Protein AF-A0A6T8LIU1-F1 (afdb_monomer)

Mean predicted aligned error: 11.17 Å

Nearest PDB structures (foldseek):
  3qky-assembly1_A  TM=3.497E-01  e=3.711E-02  Rhodothermus marinus DSM 4252
  7pwt-assembly1_A-2  TM=5.430E-01  e=1.368E+00  Homo sapiens
  1a37-assembly1_B  TM=4.041E-01  e=7.332E-01  Bos taurus
  4uer-assembly1_a  TM=3.249E-01  e=2.042E+00  Lachancea kluyveri

Solvent-accessible surface area (backbone atoms only — not comparable to full-atom values): 12855 Å² total; per-residue (Å²): 134,83,76,79,75,55,69,67,58,52,48,52,53,52,48,47,59,51,49,58,41,61,79,70,62,68,79,88,80,81,92,84,90,84,90,83,86,89,81,89,82,84,84,77,88,73,89,80,69,62,53,78,83,39,71,29,54,60,27,40,52,52,16,51,55,32,71,69,36,85,86,67,47,61,68,34,33,57,50,18,41,57,23,26,56,54,16,60,74,62,47,52,55,88,84,36,40,64,64,39,19,52,45,24,36,55,38,11,52,36,30,67,70,44,82,57,65,70,71,62,28,52,52,29,40,55,49,16,51,53,25,26,55,55,10,54,75,67,35,34,73,88,82,32,32,67,60,31,19,50,40,20,43,52,47,13,52,44,28,62,71,42,77,77,81,52,58,71,60,27,33,51,51,12,46,54,21,30,51,58,13,55,75,54,36,38,78,87,83,30,53,64,64,37,50,54,45,50,50,54,41,49,51,38,51,52,52,54,49,52,57,50,52,56,55,58,59,56,56,74,65,62,80,80,77,85,85,134

Secondary structure (DSSP, 8-state):
-PPPPPHHHHHHHHHHHHHHHHHHS----------------------SSGGGT-TTHHHHHHHHHHHT-SS--HHHHHHHHHHHHHHHHHS-TTTSHHHHHHHHHHHHHHHHH----THHHHHHHHHHHHHHHHHTTT--TTT-HHHHHHHHHHHHHHHHH--SS-HHHHHHHHHHHHHHHHHH--TTT-HHHHHHHHHHHHHHHHHHHHHHHHHHHHHTTGGG-S--

Structure (mmCIF, N/CA/C/O backbone):
data_AF-A0A6T8LIU1-F1
#
_entry.id   AF-A0A6T8LIU1-F1
#
loop_
_atom_site.group_PDB
_atom_site.id
_atom_site.type_symbol
_atom_site.label_atom_id
_atom_site.label_alt_id
_atom_site.label_comp_id
_atom_site.label_asym_id
_atom_site.label_entity_id
_atom_site.label_seq_id
_atom_site.pdbx_PDB_ins_code
_atom_site.Cartn_x
_atom_site.Cartn_y
_atom_site.Cartn_z
_atom_site.occupancy
_atom_site.B_iso_or_equiv
_atom_site.auth_seq_id
_atom_site.auth_comp_id
_atom_site.auth_asym_id
_atom_site.auth_atom_id
_atom_site.pdbx_PDB_model_num
ATOM 1 N N . MET A 1 1 ? -18.231 22.275 0.096 1.00 34.12 1 MET A N 1
ATOM 2 C CA . MET A 1 1 ? -18.838 21.829 1.367 1.00 34.12 1 MET A CA 1
ATOM 3 C C . MET A 1 1 ? -19.543 20.509 1.105 1.00 34.12 1 MET A C 1
ATOM 5 O O . MET A 1 1 ? -20.673 20.519 0.631 1.00 34.12 1 MET A O 1
ATOM 9 N N . GLN A 1 2 ? -18.849 19.385 1.303 1.00 33.47 2 GLN A N 1
ATOM 10 C CA . GLN A 1 2 ? -19.521 18.091 1.458 1.00 33.47 2 GLN A CA 1
ATOM 11 C C . GLN A 1 2 ? -20.313 18.156 2.766 1.00 33.47 2 GLN A C 1
ATOM 13 O O . GLN A 1 2 ? -19.811 18.685 3.756 1.00 33.47 2 GLN A O 1
ATOM 18 N N . ARG A 1 3 ? -21.578 17.725 2.744 1.00 32.84 3 ARG A N 1
ATOM 19 C CA . ARG A 1 3 ? -22.351 17.578 3.981 1.00 32.84 3 ARG A CA 1
ATOM 20 C C . ARG A 1 3 ? -21.689 16.473 4.812 1.00 32.84 3 ARG A C 1
ATOM 22 O O . ARG A 1 3 ? -21.297 15.478 4.201 1.00 32.84 3 ARG A O 1
ATOM 29 N N . PRO A 1 4 ? -21.574 16.617 6.142 1.00 43.69 4 PRO A N 1
ATOM 30 C CA . PRO A 1 4 ? -21.265 15.466 6.979 1.00 43.69 4 PRO A CA 1
ATOM 31 C C . PRO A 1 4 ? -22.331 14.391 6.729 1.00 43.69 4 PRO A C 1
ATOM 33 O O . PRO A 1 4 ? -23.499 14.716 6.476 1.00 43.69 4 PRO A O 1
ATOM 36 N N . PHE A 1 5 ? -21.914 13.126 6.716 1.00 50.81 5 PHE A N 1
ATOM 37 C CA . PHE A 1 5 ? -22.846 12.003 6.711 1.00 50.81 5 PHE A CA 1
ATOM 38 C C . PHE A 1 5 ? -23.787 12.150 7.911 1.00 50.81 5 PHE A C 1
ATOM 40 O O . PHE A 1 5 ? -23.372 12.633 8.964 1.00 50.81 5 PHE A O 1
ATOM 47 N N . SER A 1 6 ? -25.063 11.798 7.738 1.00 54.12 6 SER A N 1
ATOM 48 C CA . SER A 1 6 ? -25.959 11.696 8.887 1.00 54.12 6 SER A CA 1
ATOM 49 C C . SER A 1 6 ? -25.371 10.677 9.860 1.00 54.12 6 SER A C 1
ATOM 51 O O . SER A 1 6 ? -24.837 9.660 9.429 1.00 54.12 6 SER A O 1
ATOM 53 N N . GLU A 1 7 ? -25.471 10.955 11.150 1.00 49.22 7 GLU A N 1
ATOM 54 C CA . GLU A 1 7 ? -25.095 10.071 12.260 1.00 49.22 7 GLU A CA 1
ATOM 55 C C . GLU A 1 7 ? -25.536 8.612 12.023 1.00 49.22 7 GLU A C 1
ATOM 57 O O . GLU A 1 7 ? -24.754 7.678 12.166 1.00 49.22 7 GLU A O 1
ATOM 62 N N . GLU A 1 8 ? -26.751 8.431 11.503 1.00 52.56 8 GLU A N 1
ATOM 63 C CA . GLU A 1 8 ? -27.330 7.137 11.130 1.00 52.56 8 GLU A CA 1
ATOM 64 C C . GLU A 1 8 ? -26.539 6.408 10.024 1.00 52.56 8 GLU A C 1
ATOM 66 O O . GLU A 1 8 ? -26.369 5.199 10.076 1.00 52.56 8 GLU A O 1
ATOM 71 N N . ALA A 1 9 ? -25.950 7.138 9.072 1.00 55.91 9 ALA A N 1
ATOM 72 C CA . ALA A 1 9 ? -25.118 6.562 8.013 1.00 55.91 9 ALA A CA 1
ATOM 73 C C . ALA A 1 9 ? -23.700 6.204 8.496 1.00 55.91 9 ALA A C 1
ATOM 75 O O . ALA A 1 9 ? -23.078 5.298 7.947 1.00 55.91 9 ALA A O 1
ATOM 76 N N . LEU A 1 10 ? -23.182 6.906 9.511 1.00 54.41 10 LEU A N 1
ATOM 77 C CA . LEU A 1 10 ? -21.926 6.537 10.172 1.00 54.41 10 LEU A CA 1
ATOM 78 C C . LEU A 1 10 ? -22.112 5.280 11.018 1.00 54.41 10 LEU A C 1
ATOM 80 O O . LEU A 1 10 ? -21.311 4.351 10.919 1.00 54.41 10 LEU A O 1
ATOM 84 N N . LYS A 1 11 ? -23.221 5.223 11.764 1.00 56.31 11 LY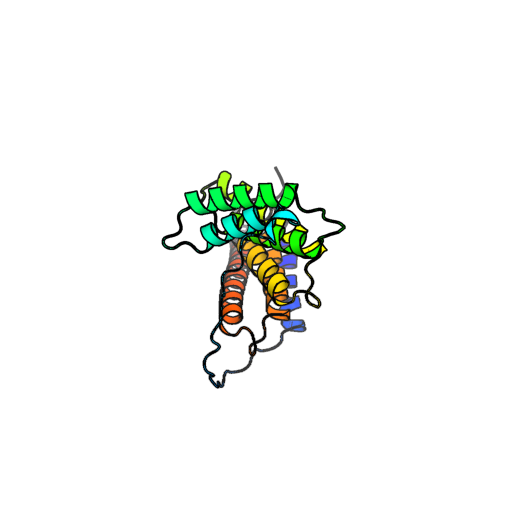S A N 1
ATOM 85 C CA . LYS A 1 11 ? -23.652 4.035 12.500 1.00 56.31 11 LYS A CA 1
ATOM 86 C C . LYS A 1 11 ? -23.842 2.853 11.554 1.00 56.31 11 LYS A C 1
ATOM 88 O O . LYS A 1 11 ? -23.270 1.809 11.818 1.00 56.31 11 LYS A O 1
ATOM 93 N N . ASP A 1 12 ? -24.504 3.020 10.410 1.00 62.91 12 ASP A N 1
ATOM 94 C CA . ASP A 1 12 ? -24.681 1.935 9.436 1.00 62.91 12 ASP A CA 1
ATOM 95 C C . ASP A 1 12 ? -23.354 1.406 8.863 1.00 62.91 12 ASP A C 1
ATOM 97 O O . ASP A 1 12 ? -23.210 0.199 8.699 1.00 62.91 12 ASP A O 1
ATOM 101 N N . ILE A 1 13 ? -22.368 2.267 8.576 1.00 60.25 13 ILE A N 1
ATOM 102 C CA . ILE A 1 13 ? -21.056 1.839 8.048 1.00 60.25 13 ILE A CA 1
ATOM 103 C C . ILE A 1 13 ? -20.243 1.105 9.122 1.00 60.25 13 ILE A C 1
ATOM 105 O O . ILE A 1 13 ? -19.682 0.041 8.849 1.00 60.25 13 ILE A O 1
ATOM 109 N N . CYS A 1 14 ? -20.195 1.643 10.342 1.00 53.34 14 CYS A N 1
ATOM 110 C CA . CYS A 1 14 ? -19.436 1.040 11.434 1.00 53.34 14 CYS A CA 1
ATOM 111 C C . CYS A 1 14 ? -20.108 -0.233 11.973 1.00 53.34 14 CYS A C 1
ATOM 113 O O . CYS A 1 14 ? -19.428 -1.227 12.218 1.00 53.34 14 CYS A O 1
ATOM 115 N N . VAL A 1 15 ? -21.439 -0.243 12.097 1.00 56.81 15 VAL A N 1
ATOM 116 C CA . VAL A 1 15 ? -22.221 -1.431 12.470 1.00 56.81 15 VAL A CA 1
ATOM 117 C C . VAL A 1 15 ? -22.140 -2.478 11.370 1.00 56.81 15 VAL A C 1
ATOM 119 O O . VAL A 1 15 ? -21.940 -3.637 11.694 1.00 56.81 15 VAL A O 1
ATOM 122 N N . TRP A 1 16 ? -22.175 -2.112 10.084 1.00 66.44 16 TRP A N 1
ATOM 123 C CA . TRP A 1 16 ? -21.919 -3.072 9.005 1.00 66.44 16 TRP A CA 1
ATOM 124 C C . TRP A 1 16 ? -20.517 -3.686 9.104 1.00 66.44 16 TRP A C 1
ATOM 126 O O . TRP A 1 16 ? -20.386 -4.899 8.964 1.00 66.44 16 TRP A O 1
ATOM 136 N N . ALA A 1 17 ? -19.481 -2.894 9.397 1.00 53.59 17 ALA A N 1
ATOM 137 C CA . ALA A 1 17 ? -18.117 -3.402 9.569 1.00 53.59 17 ALA A CA 1
ATOM 138 C C . ALA A 1 17 ? -17.973 -4.329 10.796 1.00 53.59 17 ALA A C 1
ATOM 140 O O . ALA A 1 17 ? -17.221 -5.307 10.751 1.00 53.59 17 ALA A O 1
ATOM 141 N N . LEU A 1 18 ? -18.714 -4.054 11.875 1.00 54.62 18 LEU A N 1
ATOM 142 C CA . LEU A 1 18 ? -18.759 -4.877 13.089 1.00 54.62 18 LEU A CA 1
ATOM 143 C C . LEU A 1 18 ? -19.618 -6.147 12.910 1.00 54.62 18 LEU A C 1
ATOM 145 O O . LEU A 1 18 ? -19.178 -7.237 13.278 1.00 54.62 18 LEU A O 1
ATOM 149 N N . ASP A 1 19 ? -20.792 -6.046 12.286 1.00 50.97 19 ASP A N 1
ATOM 150 C CA . ASP A 1 19 ? -21.714 -7.162 12.030 1.00 50.97 19 ASP A CA 1
ATOM 151 C C . ASP A 1 19 ? -21.169 -8.115 10.958 1.00 50.97 19 ASP A C 1
ATOM 153 O O . ASP A 1 19 ? -21.225 -9.333 11.136 1.00 50.97 19 ASP A O 1
ATOM 157 N N . TYR A 1 20 ? -20.557 -7.594 9.885 1.00 51.16 20 TYR A N 1
ATOM 158 C CA . TYR A 1 20 ? -19.836 -8.409 8.897 1.00 51.16 20 TYR A CA 1
ATOM 159 C C . TYR A 1 20 ? -18.719 -9.239 9.556 1.00 51.16 20 TYR A C 1
ATOM 161 O O . TYR A 1 20 ? -18.444 -10.365 9.136 1.00 51.16 20 TYR A O 1
ATOM 169 N N . CYS A 1 21 ? -18.106 -8.714 10.623 1.00 43.06 21 CYS A N 1
ATOM 170 C CA . CYS A 1 21 ? -17.062 -9.393 11.384 1.00 43.06 21 CYS A CA 1
ATOM 171 C C . CYS A 1 21 ? -17.620 -10.498 12.300 1.00 43.06 21 CYS A C 1
ATOM 173 O O . CYS A 1 21 ? -17.101 -11.620 12.298 1.00 43.06 21 CYS A O 1
ATOM 175 N N . LEU A 1 22 ? -18.707 -10.220 13.031 1.00 46.59 22 LEU A N 1
ATOM 176 C CA . LEU A 1 22 ? -19.352 -11.193 13.923 1.00 46.59 22 LEU A CA 1
ATOM 177 C C . LEU A 1 22 ? -19.930 -12.398 13.169 1.00 46.59 22 LEU A C 1
ATOM 179 O O . LEU A 1 22 ? -19.863 -13.519 13.677 1.00 46.59 22 LEU A O 1
ATOM 183 N N . ASP A 1 23 ? -20.451 -12.182 11.959 1.00 47.59 23 ASP A N 1
ATOM 184 C CA . ASP A 1 23 ? -21.079 -13.239 11.159 1.00 47.59 23 ASP A CA 1
ATOM 185 C C . ASP A 1 23 ? -20.047 -14.123 10.420 1.00 47.59 23 ASP A C 1
ATOM 187 O O . ASP A 1 23 ? -20.322 -15.290 10.130 1.00 47.59 23 ASP A O 1
ATOM 191 N N . ARG A 1 24 ? -18.832 -13.609 10.147 1.00 42.31 24 ARG A N 1
ATOM 192 C CA . ARG A 1 24 ? -17.823 -14.295 9.309 1.00 42.31 24 ARG A CA 1
ATOM 193 C C . ARG A 1 24 ? -16.595 -14.837 10.051 1.00 42.31 24 ARG A C 1
ATOM 195 O O . ARG A 1 24 ? -16.075 -15.870 9.632 1.00 42.31 24 ARG A O 1
ATOM 202 N N . TYR A 1 25 ? -16.142 -14.206 11.139 1.00 46.91 25 TYR A N 1
ATOM 203 C CA . TYR A 1 25 ? -14.845 -14.521 11.775 1.00 46.91 25 TYR A CA 1
ATOM 204 C C . TYR A 1 25 ? -14.948 -14.935 13.253 1.00 46.91 25 TYR A C 1
ATOM 206 O O . TYR A 1 25 ? -13.993 -14.783 14.013 1.00 46.91 25 TYR A O 1
ATOM 214 N N . GLY A 1 26 ? -16.103 -15.467 13.670 1.00 37.72 26 GLY A N 1
ATOM 215 C CA . GLY A 1 26 ? -16.400 -15.853 15.052 1.00 37.72 26 GLY A CA 1
ATOM 216 C C . GLY A 1 26 ? -15.230 -16.488 15.824 1.00 37.72 26 GLY A C 1
ATOM 217 O O . GLY A 1 26 ? -14.787 -17.580 15.498 1.00 37.72 26 GLY A O 1
ATOM 218 N N . HIS A 1 27 ? -14.815 -15.801 16.895 1.00 36.06 27 HIS A N 1
ATOM 219 C CA . HIS A 1 27 ? -13.957 -16.252 18.000 1.00 36.06 27 HIS A CA 1
ATOM 220 C C . HIS A 1 27 ? -12.591 -16.870 17.625 1.00 36.06 27 HIS A C 1
ATOM 222 O O . HIS A 1 27 ? -12.493 -18.030 17.237 1.00 36.06 27 HIS A O 1
ATOM 228 N N . VAL A 1 28 ? -11.512 -16.117 17.865 1.00 31.66 28 VAL A N 1
ATOM 229 C CA . VAL A 1 28 ? -10.116 -16.532 17.637 1.00 31.66 28 VAL A CA 1
ATOM 230 C C . VAL A 1 28 ? -9.584 -17.343 18.838 1.00 31.66 28 VAL A C 1
ATOM 232 O O . VAL A 1 28 ? -9.491 -16.776 19.930 1.00 31.66 28 VAL A O 1
ATOM 235 N N . PRO A 1 29 ? -9.212 -18.636 18.706 1.00 31.42 29 PRO A N 1
ATOM 236 C CA . PRO A 1 29 ? -8.620 -19.403 19.798 1.00 31.42 29 PRO A CA 1
ATOM 237 C C . PRO A 1 29 ? -7.099 -19.595 19.647 1.00 31.42 29 PRO A C 1
ATOM 239 O O . PRO A 1 29 ? -6.631 -20.172 18.675 1.00 31.42 29 PRO A O 1
ATOM 242 N N . GLY A 1 30 ? -6.370 -19.174 20.686 1.00 30.05 30 GLY A N 1
ATOM 243 C CA . GLY A 1 30 ? -5.308 -19.923 21.381 1.00 30.05 30 GLY A CA 1
ATOM 244 C C . GLY A 1 30 ? -4.158 -20.569 20.593 1.00 30.05 30 GLY A C 1
ATOM 245 O O . GLY A 1 30 ? -4.275 -21.692 20.118 1.00 30.05 30 GLY A O 1
ATOM 246 N N . PHE A 1 31 ? -3.009 -19.890 20.648 1.00 28.41 31 PHE A N 1
ATOM 247 C CA . PHE A 1 31 ? -1.626 -20.368 20.507 1.00 28.41 31 PHE A CA 1
ATOM 248 C C . PHE A 1 31 ? -1.335 -21.776 21.065 1.00 28.41 31 PHE A C 1
ATOM 250 O O . PHE A 1 31 ? -1.675 -22.049 22.212 1.00 28.41 31 PHE A O 1
ATOM 257 N N . GLU A 1 32 ? -0.530 -22.562 20.338 1.00 26.23 32 GLU A N 1
ATOM 258 C CA . GLU A 1 32 ? 0.563 -23.398 20.876 1.00 26.23 32 GLU A CA 1
ATOM 259 C C . GLU A 1 32 ? 1.574 -23.701 19.746 1.00 26.23 32 GLU A C 1
ATOM 261 O O . GLU A 1 32 ? 1.191 -24.056 18.634 1.00 26.23 32 GLU A O 1
ATOM 266 N N . GLY A 1 33 ? 2.865 -23.461 20.005 1.00 32.34 33 GLY A N 1
ATOM 267 C CA . GLY A 1 33 ? 3.886 -23.269 18.966 1.00 32.34 33 GLY A CA 1
ATOM 268 C C . GLY A 1 33 ? 4.736 -24.483 18.599 1.00 32.34 33 GLY A C 1
ATOM 269 O O . GLY A 1 33 ? 4.744 -25.485 19.307 1.00 32.34 33 GLY A O 1
ATOM 270 N N . VAL A 1 34 ? 5.526 -24.345 17.528 1.00 28.95 34 VAL A N 1
ATOM 271 C CA . VAL A 1 34 ? 6.717 -25.160 17.224 1.00 28.95 34 VAL A CA 1
ATOM 272 C C . VAL A 1 34 ? 7.647 -24.339 16.316 1.00 28.95 34 VAL A C 1
ATOM 274 O O . VAL A 1 34 ? 7.169 -23.701 15.386 1.00 28.95 34 VAL A O 1
ATOM 277 N N . GLY A 1 35 ? 8.955 -24.329 16.589 1.00 36.78 35 GLY A N 1
ATOM 278 C CA . GLY A 1 35 ? 9.962 -23.651 15.759 1.00 36.78 35 GLY A CA 1
ATOM 279 C C . GLY A 1 35 ? 10.587 -24.538 14.678 1.00 36.78 35 GLY A C 1
ATOM 280 O O . GLY A 1 35 ? 10.531 -25.757 14.806 1.00 36.78 35 GLY A O 1
ATOM 281 N N . MET A 1 36 ? 11.228 -23.913 13.679 1.00 29.44 36 MET A N 1
ATOM 282 C CA . MET A 1 36 ? 12.291 -24.440 12.790 1.00 29.44 36 MET A CA 1
ATOM 283 C C . MET A 1 36 ? 13.091 -23.228 12.261 1.00 29.44 36 MET A C 1
ATOM 285 O O . MET A 1 36 ? 12.496 -22.206 11.949 1.00 29.44 36 MET A O 1
ATOM 289 N N . GLU A 1 37 ? 14.412 -23.126 12.443 1.00 30.77 37 GLU A N 1
ATOM 290 C CA . GLU A 1 37 ? 15.522 -23.730 11.672 1.00 30.77 37 GLU A CA 1
ATOM 291 C C . GLU A 1 37 ? 15.564 -23.358 10.174 1.00 30.77 37 GLU A C 1
ATOM 293 O O . GLU A 1 37 ? 14.982 -24.030 9.334 1.00 30.77 37 GLU A O 1
ATOM 298 N N . GLY A 1 38 ? 16.316 -22.282 9.894 1.00 36.16 38 GLY A N 1
ATOM 299 C CA . GLY A 1 38 ? 17.397 -22.182 8.901 1.00 36.16 38 GLY A CA 1
ATOM 300 C C . GLY A 1 38 ? 17.143 -22.632 7.462 1.00 36.16 38 GLY A C 1
ATOM 301 O O . GLY A 1 38 ? 17.248 -23.817 7.157 1.00 36.16 38 GLY A O 1
ATOM 302 N N . LEU A 1 39 ? 17.003 -21.659 6.558 1.00 28.66 39 LEU A N 1
ATOM 303 C CA . LEU A 1 39 ? 17.258 -21.833 5.129 1.00 28.66 39 LEU A CA 1
ATOM 304 C C . LEU A 1 39 ? 18.274 -20.783 4.667 1.00 28.66 39 LEU A C 1
ATOM 306 O O . LEU A 1 39 ? 18.015 -19.584 4.721 1.00 28.66 39 LEU A O 1
ATOM 310 N N . ASP A 1 40 ? 19.446 -21.271 4.262 1.00 28.98 40 ASP A N 1
ATOM 311 C CA . ASP A 1 40 ? 20.505 -20.500 3.617 1.00 28.98 40 ASP A CA 1
ATOM 312 C C . ASP A 1 40 ? 20.054 -20.102 2.201 1.00 28.98 40 ASP A C 1
ATOM 314 O O . ASP A 1 40 ? 19.711 -20.966 1.390 1.00 28.98 40 ASP A O 1
ATOM 318 N N . ILE A 1 41 ? 20.072 -18.799 1.909 1.00 35.47 41 ILE A N 1
ATOM 319 C CA . ILE A 1 41 ? 19.893 -18.248 0.562 1.00 35.47 41 ILE A CA 1
ATOM 320 C C . ILE A 1 41 ? 21.287 -18.071 -0.054 1.00 35.47 41 ILE A C 1
ATOM 322 O O . ILE A 1 41 ? 22.137 -17.361 0.485 1.00 35.47 41 ILE A O 1
ATOM 326 N N . ASP A 1 42 ? 21.522 -18.781 -1.156 1.00 32.75 42 ASP A N 1
ATOM 327 C CA . ASP A 1 42 ? 22.716 -18.705 -2.000 1.00 32.75 42 ASP A CA 1
ATOM 328 C C . ASP A 1 42 ? 22.475 -17.671 -3.108 1.00 32.75 42 ASP A C 1
ATOM 330 O O . ASP A 1 42 ? 21.917 -17.996 -4.155 1.00 32.75 42 ASP A O 1
ATOM 334 N N . ASP A 1 43 ? 22.874 -16.420 -2.871 1.00 34.50 43 ASP A N 1
ATOM 335 C CA . ASP A 1 43 ? 22.827 -15.357 -3.879 1.00 34.50 43 ASP A CA 1
ATOM 336 C C . ASP A 1 43 ? 24.156 -15.297 -4.642 1.00 34.50 43 ASP A C 1
ATOM 338 O O . ASP A 1 43 ? 25.057 -14.502 -4.357 1.00 34.50 43 ASP A O 1
ATOM 342 N N . SER A 1 44 ? 24.296 -16.172 -5.640 1.00 36.56 44 SER A N 1
ATOM 343 C CA . SER A 1 44 ? 25.375 -16.078 -6.620 1.00 36.56 44 SER A CA 1
ATOM 344 C C . SER A 1 44 ? 25.082 -14.963 -7.632 1.00 36.56 44 SER A C 1
ATOM 346 O O . SER A 1 44 ? 24.181 -15.086 -8.462 1.00 36.56 44 SER A O 1
ATOM 348 N N . GLU A 1 45 ? 25.877 -13.893 -7.575 1.00 47.81 45 GLU A N 1
ATOM 349 C CA . GLU A 1 45 ? 25.901 -12.766 -8.514 1.00 47.81 45 GLU A CA 1
ATOM 350 C C . GLU A 1 45 ? 26.014 -13.226 -9.985 1.00 47.81 45 GLU A C 1
ATOM 352 O O . GLU A 1 45 ? 27.003 -13.839 -10.395 1.00 47.81 45 GLU A O 1
ATOM 357 N N . GLY A 1 46 ? 25.007 -12.884 -10.794 1.00 41.56 46 GLY A N 1
ATOM 358 C CA . GLY A 1 46 ? 24.932 -13.159 -12.233 1.00 41.56 46 GLY A CA 1
ATOM 359 C C . GLY A 1 46 ? 24.459 -11.952 -13.048 1.00 41.56 46 GLY A C 1
ATOM 360 O O . GLY A 1 46 ? 23.645 -12.102 -13.955 1.00 41.56 46 GLY A O 1
ATOM 361 N N . GLY A 1 47 ? 24.912 -10.743 -12.709 1.00 43.06 47 GLY A N 1
ATOM 362 C CA . GLY A 1 47 ? 24.599 -9.528 -13.467 1.00 43.06 47 GLY A CA 1
ATOM 363 C C . GLY A 1 47 ? 25.592 -9.335 -14.608 1.00 43.06 47 GLY A C 1
ATOM 364 O O . GLY A 1 47 ? 26.760 -9.121 -14.328 1.00 43.06 47 GLY A O 1
ATOM 365 N N . ASP A 1 48 ? 25.144 -9.476 -15.862 1.00 49.12 48 ASP A N 1
ATOM 366 C CA . ASP A 1 48 ? 25.716 -8.791 -17.046 1.00 49.12 48 ASP A CA 1
ATOM 367 C C . ASP A 1 48 ? 25.018 -9.212 -18.366 1.00 49.12 48 ASP A C 1
ATOM 369 O O . ASP A 1 48 ? 25.071 -8.489 -19.366 1.00 49.12 48 ASP A O 1
ATOM 373 N N . GLU A 1 49 ? 24.324 -10.359 -18.412 1.00 43.50 49 GLU A N 1
ATOM 374 C CA . GLU A 1 49 ? 23.571 -10.783 -19.611 1.00 43.50 49 GLU A CA 1
ATOM 375 C C . GLU A 1 49 ? 22.054 -10.555 -19.514 1.00 43.50 49 GLU A C 1
ATOM 377 O O . GLU A 1 49 ? 21.439 -10.256 -20.535 1.00 43.50 49 GLU A O 1
ATOM 382 N N . HIS A 1 50 ? 21.469 -10.603 -18.312 1.00 50.06 50 HIS A N 1
ATOM 383 C CA . HIS A 1 50 ? 20.020 -10.476 -18.096 1.00 50.06 50 HIS A CA 1
ATOM 384 C C . HIS A 1 50 ? 19.474 -9.057 -18.376 1.00 50.06 50 HIS A C 1
ATOM 386 O O . HIS A 1 50 ? 18.392 -8.904 -18.939 1.00 50.06 50 HIS A O 1
ATOM 392 N N . ASP A 1 51 ? 20.266 -8.013 -18.101 1.00 52.47 51 ASP A N 1
ATOM 393 C CA . ASP A 1 51 ? 19.853 -6.605 -18.253 1.00 52.47 51 ASP A CA 1
ATOM 394 C C . ASP A 1 51 ? 19.696 -6.143 -19.713 1.00 52.47 51 ASP A C 1
ATOM 396 O O . ASP A 1 51 ? 19.131 -5.079 -19.976 1.00 52.47 51 ASP A O 1
ATOM 400 N N . ARG A 1 52 ? 20.201 -6.912 -20.692 1.00 60.03 52 ARG A N 1
ATOM 401 C CA . ARG A 1 52 ? 20.072 -6.554 -22.117 1.00 60.03 52 ARG A CA 1
ATOM 402 C C . ARG A 1 52 ? 18.685 -6.835 -22.688 1.00 60.03 52 ARG A C 1
ATOM 404 O O . ARG A 1 52 ? 18.289 -6.135 -23.619 1.00 60.03 52 ARG A O 1
ATOM 411 N N . ASP A 1 53 ? 17.977 -7.814 -22.136 1.00 73.06 53 ASP A N 1
ATOM 412 C CA . ASP A 1 53 ? 16.659 -8.224 -22.626 1.00 73.06 53 ASP A CA 1
ATOM 413 C C . ASP A 1 53 ? 15.521 -7.538 -21.852 1.00 73.06 53 ASP A C 1
ATOM 415 O O . ASP A 1 53 ? 14.454 -7.296 -22.417 1.00 73.06 53 ASP A O 1
ATOM 419 N N . PHE A 1 54 ? 15.774 -7.126 -20.603 1.00 85.56 54 PHE A N 1
ATOM 420 C CA . PHE A 1 54 ? 14.777 -6.529 -19.711 1.00 85.56 54 PHE A CA 1
ATOM 421 C C . PHE A 1 54 ? 15.278 -5.202 -19.124 1.00 85.56 54 PHE A C 1
ATOM 423 O O . PHE A 1 54 ? 15.699 -5.148 -17.978 1.00 85.56 54 PHE A O 1
ATOM 430 N N . PRO A 1 55 ? 15.237 -4.082 -19.866 1.00 87.12 55 PRO A N 1
ATOM 431 C CA . PRO A 1 55 ? 15.872 -2.829 -19.440 1.00 87.12 55 PRO A CA 1
ATOM 432 C C . PRO A 1 55 ? 15.330 -2.255 -18.116 1.00 87.12 55 PRO A C 1
ATOM 434 O O . PRO A 1 55 ? 16.015 -1.467 -17.460 1.00 87.12 55 PRO A O 1
ATOM 437 N N . TRP A 1 56 ? 14.121 -2.647 -17.701 1.00 92.31 56 TRP A N 1
ATOM 438 C CA . TRP A 1 56 ? 13.543 -2.260 -16.413 1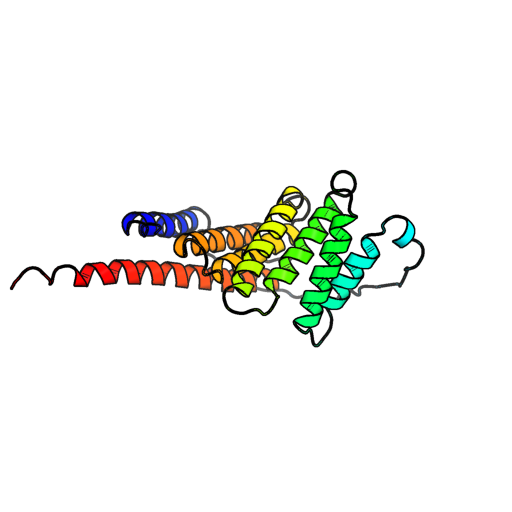.00 92.31 56 TRP A CA 1
ATOM 439 C C . TRP A 1 56 ? 14.153 -2.979 -15.211 1.00 92.31 56 TRP A C 1
ATOM 441 O O . TRP A 1 56 ? 14.112 -2.396 -14.130 1.00 92.31 56 TRP A O 1
ATOM 451 N N . SER A 1 57 ? 14.750 -4.168 -15.375 1.00 91.06 57 SER A N 1
ATOM 452 C CA . SER A 1 57 ? 15.328 -4.953 -14.268 1.00 91.06 57 SER A CA 1
ATOM 453 C C . SER A 1 57 ? 16.345 -4.135 -13.477 1.00 91.06 57 SER A C 1
ATOM 455 O O . SER A 1 57 ? 16.303 -4.096 -12.252 1.00 91.06 57 SER A O 1
ATOM 457 N N . SER A 1 58 ? 17.204 -3.401 -14.187 1.00 91.31 58 SER A N 1
ATOM 458 C CA . SER A 1 58 ? 18.247 -2.570 -13.584 1.00 91.31 58 SER A CA 1
ATOM 459 C C . SER A 1 58 ? 17.687 -1.416 -12.743 1.00 91.31 58 SER A C 1
ATOM 461 O O . SER A 1 58 ? 18.262 -1.052 -11.718 1.00 91.31 58 SER A O 1
ATOM 463 N N . GLU A 1 59 ? 16.554 -0.840 -13.153 1.00 95.44 59 GLU A N 1
ATOM 464 C CA . GLU A 1 59 ? 15.893 0.235 -12.413 1.00 95.44 59 GLU A CA 1
ATOM 465 C C . GLU A 1 59 ? 15.092 -0.314 -11.229 1.00 95.44 59 GLU A C 1
ATOM 467 O O . GLU A 1 59 ? 15.134 0.292 -10.161 1.00 95.44 59 GLU A O 1
ATOM 472 N N . VAL A 1 60 ? 14.426 -1.467 -11.377 1.00 95.00 60 VAL A N 1
ATOM 473 C CA . VAL A 1 60 ? 13.752 -2.156 -10.261 1.00 95.00 60 VAL A CA 1
ATOM 474 C C . VAL A 1 60 ? 14.771 -2.530 -9.187 1.00 95.00 60 VAL A C 1
ATOM 476 O O . VAL A 1 60 ? 14.674 -2.026 -8.074 1.00 95.00 60 VAL A O 1
ATOM 479 N N . ALA A 1 61 ? 15.836 -3.251 -9.551 1.00 94.88 61 ALA A N 1
ATOM 480 C CA . ALA A 1 61 ? 16.878 -3.672 -8.615 1.00 94.88 61 ALA A CA 1
ATOM 481 C C . ALA A 1 61 ? 17.561 -2.485 -7.916 1.00 94.88 61 ALA A C 1
ATOM 483 O O . ALA A 1 61 ? 17.909 -2.543 -6.735 1.00 94.88 61 ALA A O 1
ATOM 484 N N . ARG A 1 62 ? 17.746 -1.366 -8.629 1.00 95.50 62 ARG A N 1
ATOM 485 C CA . ARG A 1 62 ? 18.251 -0.132 -8.021 1.00 95.50 62 ARG A CA 1
ATOM 486 C C . ARG A 1 62 ? 17.260 0.455 -7.015 1.00 95.50 62 ARG A C 1
ATOM 488 O O . ARG A 1 62 ? 17.701 0.963 -5.984 1.00 95.50 62 ARG A O 1
ATOM 495 N N . GLY A 1 63 ? 15.967 0.441 -7.329 1.00 97.00 63 GLY A N 1
ATOM 496 C CA . GLY A 1 63 ? 14.909 0.836 -6.404 1.00 97.00 63 GLY A CA 1
ATOM 497 C C . GLY A 1 63 ? 14.912 -0.036 -5.150 1.00 97.00 63 GLY A C 1
ATOM 498 O O . GLY A 1 63 ? 15.015 0.503 -4.049 1.00 97.00 63 GLY A O 1
ATOM 499 N N . ASP A 1 64 ? 14.938 -1.358 -5.313 1.00 95.94 64 ASP A N 1
ATOM 500 C CA . ASP A 1 64 ? 14.923 -2.321 -4.204 1.00 95.94 64 ASP A CA 1
ATOM 501 C C . ASP A 1 64 ? 16.161 -2.163 -3.309 1.00 95.94 64 ASP A C 1
ATOM 503 O O . ASP A 1 64 ? 16.076 -2.126 -2.079 1.00 95.94 64 ASP A O 1
ATOM 507 N N . GLY A 1 65 ? 17.333 -1.964 -3.921 1.00 96.75 65 GLY A N 1
ATOM 508 C CA . GLY A 1 65 ? 18.575 -1.698 -3.195 1.00 96.75 65 GLY A CA 1
ATOM 509 C C . GLY A 1 65 ? 18.551 -0.386 -2.400 1.00 96.75 65 GLY A C 1
ATOM 510 O O . GLY A 1 65 ? 19.213 -0.272 -1.370 1.00 96.75 65 GLY A O 1
ATOM 511 N N . LEU A 1 66 ? 17.783 0.616 -2.842 1.00 96.88 66 LEU A N 1
ATOM 512 C CA . LEU A 1 66 ? 17.556 1.846 -2.076 1.00 96.88 66 LEU A CA 1
ATOM 513 C C . LEU A 1 66 ? 16.547 1.624 -0.942 1.00 96.88 66 LEU A C 1
ATOM 515 O O . LEU A 1 66 ? 16.729 2.188 0.139 1.00 96.88 66 LEU A O 1
ATOM 519 N N . MET A 1 67 ? 15.530 0.787 -1.166 1.00 95.88 67 MET A N 1
ATOM 520 C CA . MET A 1 67 ? 14.515 0.438 -0.168 1.00 95.88 67 MET A CA 1
ATOM 521 C C . MET A 1 67 ? 15.042 -0.483 0.940 1.00 95.88 67 MET A C 1
ATOM 523 O O . MET A 1 67 ? 14.493 -0.464 2.032 1.00 95.88 67 MET A O 1
ATOM 527 N N . THR A 1 68 ? 16.117 -1.233 0.716 1.00 94.75 68 THR A N 1
ATOM 528 C CA . THR A 1 68 ? 16.721 -2.143 1.716 1.00 94.75 68 THR A CA 1
ATOM 529 C C . THR A 1 68 ? 17.959 -1.562 2.414 1.00 94.75 68 THR A C 1
ATOM 531 O O . THR A 1 68 ? 18.559 -2.200 3.279 1.00 94.75 68 THR A O 1
ATOM 534 N N . ARG A 1 69 ? 18.389 -0.351 2.036 1.00 92.19 69 ARG A N 1
ATOM 535 C CA . ARG A 1 69 ? 19.616 0.269 2.551 1.00 92.19 69 ARG A CA 1
ATOM 536 C C . ARG A 1 69 ? 19.468 0.696 4.009 1.00 92.19 69 ARG A C 1
ATO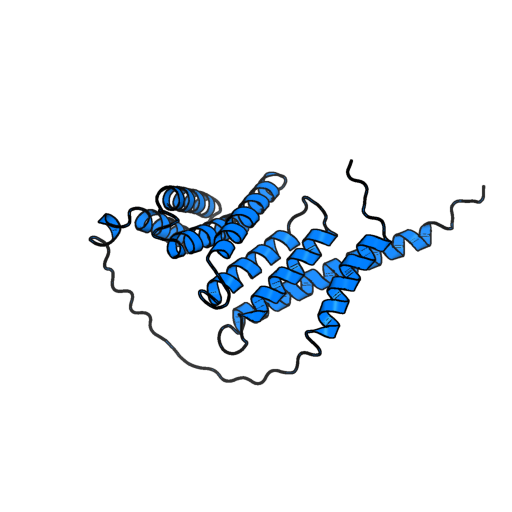M 538 O O . ARG A 1 69 ? 18.547 1.429 4.322 1.00 92.19 69 ARG A O 1
ATOM 545 N N . GLU A 1 70 ? 20.467 0.407 4.846 1.00 89.88 70 GLU A N 1
ATOM 546 C CA . GLU A 1 70 ? 20.486 0.835 6.253 1.00 89.88 70 GLU A CA 1
ATOM 547 C C . GLU A 1 70 ? 21.661 1.786 6.595 1.00 89.88 70 GLU A C 1
ATOM 549 O O . GLU A 1 70 ? 22.817 1.455 6.307 1.00 89.88 70 GLU A O 1
ATOM 554 N N . PRO A 1 71 ? 21.421 2.961 7.227 1.00 89.88 71 PRO A N 1
ATOM 555 C CA . PRO A 1 71 ? 20.109 3.539 7.522 1.00 89.88 71 PRO A CA 1
ATOM 556 C C . PRO A 1 71 ? 19.439 4.073 6.251 1.00 89.88 71 PRO A C 1
ATOM 558 O O . PRO A 1 71 ? 20.072 4.768 5.442 1.00 89.88 71 PRO A O 1
ATOM 561 N N . ARG A 1 72 ? 18.146 3.790 6.103 1.00 94.06 72 ARG A N 1
ATOM 562 C CA . ARG A 1 72 ? 17.343 4.318 4.999 1.00 94.06 72 ARG A CA 1
ATOM 563 C C . ARG A 1 72 ? 16.939 5.755 5.276 1.00 94.06 72 ARG A C 1
ATOM 565 O O . ARG A 1 72 ? 16.543 6.097 6.386 1.00 94.06 72 ARG A O 1
ATOM 572 N N . THR A 1 73 ? 17.034 6.612 4.267 1.00 96.50 73 THR A N 1
ATOM 573 C CA . THR A 1 73 ? 16.595 8.008 4.370 1.00 96.50 73 THR A CA 1
ATOM 574 C C . THR A 1 73 ? 15.404 8.265 3.458 1.00 96.50 73 THR A C 1
ATOM 576 O O . THR A 1 73 ? 15.270 7.639 2.409 1.00 96.50 73 THR A O 1
ATOM 579 N N . ASN A 1 74 ? 14.596 9.276 3.775 1.00 96.44 74 ASN A N 1
ATOM 580 C CA . ASN A 1 74 ? 13.520 9.719 2.884 1.00 96.44 74 ASN A CA 1
ATOM 581 C C . ASN A 1 74 ? 14.029 10.145 1.483 1.00 96.44 74 ASN A C 1
ATOM 583 O O . ASN A 1 74 ? 13.316 10.057 0.486 1.00 96.44 74 ASN A O 1
ATOM 587 N N . GLY A 1 75 ? 15.298 10.569 1.380 1.00 96.75 75 GLY A N 1
ATOM 588 C CA . GLY A 1 75 ? 15.954 10.831 0.095 1.00 96.75 75 GLY A CA 1
ATOM 589 C C . GLY A 1 75 ? 16.201 9.566 -0.733 1.00 96.75 75 GLY A C 1
ATOM 590 O O . GLY A 1 75 ? 16.123 9.622 -1.960 1.00 96.75 75 GLY A O 1
ATOM 591 N N . ASP A 1 76 ? 16.455 8.430 -0.079 1.00 97.25 76 ASP A N 1
ATOM 592 C CA . ASP A 1 76 ? 16.581 7.131 -0.749 1.00 97.25 76 ASP A CA 1
ATOM 593 C C . ASP A 1 76 ? 15.226 6.636 -1.232 1.00 97.25 76 ASP A C 1
ATOM 595 O O . ASP A 1 76 ? 15.131 6.199 -2.372 1.00 97.25 76 ASP A O 1
ATOM 599 N N . ILE A 1 77 ? 14.178 6.796 -0.418 1.00 98.00 77 ILE A N 1
ATOM 600 C CA . ILE A 1 77 ? 12.798 6.467 -0.800 1.00 98.00 77 ILE A CA 1
ATOM 601 C C . ILE A 1 77 ? 12.384 7.289 -2.027 1.00 98.00 77 ILE A C 1
ATOM 603 O O . ILE A 1 77 ? 11.929 6.737 -3.027 1.00 98.00 77 ILE A O 1
ATOM 607 N N . ALA A 1 78 ? 12.636 8.603 -2.025 1.00 98.06 78 ALA A N 1
ATOM 608 C CA . ALA A 1 78 ? 12.370 9.454 -3.186 1.00 98.06 78 ALA A CA 1
ATOM 609 C C . ALA A 1 78 ? 13.165 9.023 -4.436 1.00 98.06 78 ALA A C 1
ATOM 611 O O . ALA A 1 78 ? 12.657 9.080 -5.560 1.00 98.06 78 ALA A O 1
ATOM 612 N N . ALA A 1 79 ? 14.412 8.576 -4.258 1.00 97.75 79 ALA A N 1
ATOM 613 C CA . ALA A 1 79 ? 15.211 8.036 -5.350 1.00 97.75 79 ALA A CA 1
ATOM 614 C C . ALA A 1 79 ? 14.685 6.673 -5.837 1.00 97.75 79 ALA A C 1
ATOM 616 O O . ALA A 1 79 ? 14.694 6.438 -7.047 1.00 97.75 79 ALA A O 1
ATOM 617 N N . ALA A 1 80 ? 14.198 5.810 -4.942 1.00 98.19 80 ALA A N 1
ATOM 618 C CA . ALA A 1 80 ? 13.588 4.522 -5.266 1.00 98.19 80 ALA A CA 1
ATOM 619 C C . ALA A 1 80 ? 12.300 4.713 -6.074 1.00 98.19 80 ALA A C 1
ATOM 621 O O . ALA A 1 80 ? 12.185 4.150 -7.160 1.00 98.19 80 ALA A O 1
ATOM 622 N N . ILE A 1 81 ? 11.417 5.622 -5.640 1.00 98.69 81 ILE A N 1
ATOM 623 C CA . ILE A 1 81 ? 10.224 6.054 -6.390 1.00 98.69 81 ILE A CA 1
ATOM 624 C C . ILE A 1 81 ? 10.608 6.446 -7.822 1.00 98.69 81 ILE A C 1
ATOM 626 O O . ILE A 1 81 ? 10.011 5.970 -8.787 1.00 98.69 81 ILE A O 1
ATOM 630 N N . ALA A 1 82 ? 11.652 7.264 -7.989 1.00 98.44 82 ALA A N 1
ATOM 631 C CA . ALA A 1 82 ? 12.114 7.667 -9.315 1.00 98.44 82 ALA A CA 1
ATOM 632 C C . ALA A 1 82 ? 12.694 6.503 -10.143 1.00 98.44 82 ALA A C 1
ATOM 634 O O . ALA A 1 82 ? 12.684 6.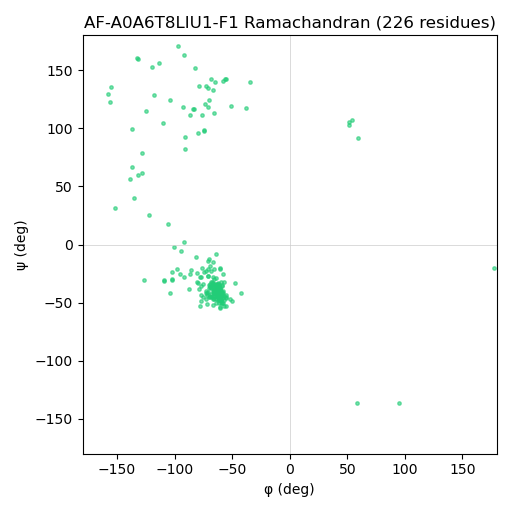574 -11.374 1.00 98.44 82 ALA A O 1
ATOM 635 N N . CYS A 1 83 ? 13.256 5.466 -9.514 1.00 97.94 83 CYS A N 1
ATOM 636 C CA . CYS A 1 83 ? 13.706 4.250 -10.201 1.00 97.94 83 CYS A CA 1
ATOM 637 C C . CYS A 1 83 ? 12.506 3.410 -10.655 1.00 97.94 83 CYS A C 1
ATOM 639 O O . CYS A 1 83 ? 12.388 3.136 -11.847 1.00 97.94 83 CYS A O 1
ATOM 641 N N . TYR A 1 84 ? 11.556 3.117 -9.765 1.00 98.50 84 TYR A N 1
ATOM 642 C CA . TYR A 1 84 ? 10.356 2.353 -10.112 1.00 98.50 84 TYR A CA 1
ATOM 643 C C . TYR A 1 84 ? 9.499 3.050 -11.173 1.00 98.50 84 TYR A C 1
ATOM 645 O O . TYR A 1 84 ? 9.043 2.407 -12.109 1.00 98.50 84 TYR A O 1
ATOM 653 N N . GLN A 1 85 ? 9.350 4.377 -11.127 1.00 98.44 85 GLN A N 1
ATOM 654 C CA . GLN A 1 85 ? 8.659 5.121 -12.190 1.00 98.44 85 GLN A CA 1
ATOM 655 C C . GLN A 1 85 ? 9.340 4.966 -13.560 1.00 98.44 85 GLN A C 1
ATOM 657 O O . GLN A 1 85 ? 8.660 4.872 -14.585 1.00 98.44 85 GLN A O 1
ATOM 662 N N . ARG A 1 86 ? 10.680 4.937 -13.596 1.00 98.06 86 ARG A N 1
ATOM 663 C CA . ARG A 1 86 ? 11.439 4.687 -14.831 1.00 98.06 86 ARG A CA 1
ATOM 664 C C . ARG A 1 86 ? 11.272 3.245 -15.297 1.00 98.06 86 ARG A C 1
ATOM 666 O O . ARG A 1 86 ? 11.029 3.043 -16.483 1.00 98.06 86 ARG A O 1
ATOM 673 N N . ALA A 1 87 ? 11.352 2.277 -14.384 1.00 97.06 87 ALA A N 1
ATOM 674 C CA . ALA A 1 87 ? 11.093 0.869 -14.668 1.00 97.06 87 ALA A CA 1
ATOM 675 C C . ALA A 1 87 ? 9.700 0.671 -15.279 1.00 97.06 87 ALA A C 1
ATOM 677 O O . ALA A 1 87 ? 9.577 0.160 -16.390 1.00 97.06 87 ALA A O 1
ATOM 678 N N . LEU A 1 88 ? 8.664 1.184 -14.617 1.00 97.44 88 LEU A N 1
ATOM 679 C CA . LEU A 1 88 ? 7.270 1.059 -15.032 1.00 97.44 88 LEU A CA 1
ATOM 680 C C . LEU A 1 88 ? 7.000 1.657 -16.421 1.00 97.44 88 LEU A C 1
ATOM 682 O O . LEU A 1 88 ? 6.169 1.143 -17.166 1.00 97.44 88 LEU A O 1
ATOM 686 N N . ALA A 1 89 ? 7.723 2.716 -16.801 1.00 96.56 89 ALA A N 1
ATOM 687 C CA . ALA A 1 89 ? 7.638 3.305 -18.139 1.00 96.56 89 ALA A CA 1
ATOM 688 C C . ALA A 1 89 ? 8.222 2.406 -19.248 1.00 96.56 89 ALA A C 1
ATOM 690 O O . ALA A 1 89 ? 7.939 2.633 -20.426 1.00 96.56 89 ALA A O 1
ATOM 691 N N . MET A 1 90 ? 9.047 1.419 -18.889 1.00 96.00 90 MET A N 1
ATOM 692 C CA . MET A 1 90 ? 9.687 0.483 -19.814 1.00 96.00 90 MET A CA 1
ATOM 693 C C . MET A 1 90 ? 9.011 -0.891 -19.844 1.00 96.00 90 MET A C 1
ATOM 695 O O . MET A 1 90 ? 9.151 -1.578 -20.854 1.00 96.00 90 MET A O 1
ATOM 699 N N . ILE A 1 91 ? 8.291 -1.288 -18.786 1.00 94.00 91 ILE A N 1
ATOM 700 C CA . ILE A 1 91 ? 7.635 -2.601 -18.702 1.00 94.00 91 ILE A CA 1
ATOM 701 C C . ILE A 1 91 ? 6.434 -2.665 -19.663 1.00 94.00 91 ILE A C 1
ATOM 703 O O . ILE A 1 91 ? 5.453 -1.928 -19.487 1.00 94.00 91 ILE A O 1
ATOM 707 N N . PRO A 1 92 ? 6.437 -3.568 -20.660 1.00 93.81 92 PRO A N 1
ATOM 708 C CA . PRO A 1 92 ? 5.283 -3.781 -21.521 1.00 93.81 92 PRO A CA 1
ATOM 709 C C . PRO A 1 92 ? 4.194 -4.559 -20.768 1.00 93.81 92 PRO A C 1
ATOM 711 O O . PRO A 1 92 ? 4.215 -5.785 -20.710 1.00 93.81 92 PRO A O 1
ATOM 714 N N . ARG A 1 93 ? 3.199 -3.849 -20.221 1.00 91.06 93 ARG A N 1
ATOM 715 C CA . ARG A 1 93 ? 2.137 -4.420 -19.363 1.00 91.06 93 ARG A CA 1
ATOM 716 C C . ARG A 1 93 ? 1.465 -5.702 -19.897 1.00 91.06 93 ARG A C 1
ATOM 718 O O . ARG A 1 93 ? 1.010 -6.512 -19.104 1.00 91.06 93 ARG A O 1
ATOM 725 N N . GLN A 1 94 ? 1.321 -5.866 -21.216 1.00 91.19 94 GLN A N 1
ATOM 726 C CA . GLN A 1 94 ? 0.665 -7.053 -21.794 1.00 91.19 94 GLN A CA 1
ATOM 727 C C . GLN A 1 94 ? 1.582 -8.275 -21.879 1.00 91.19 94 GLN A C 1
ATOM 729 O O . GLN A 1 94 ? 1.091 -9.397 -21.799 1.00 91.19 94 GLN A O 1
ATOM 734 N N . GLU A 1 95 ? 2.879 -8.062 -22.092 1.00 93.69 95 GLU A N 1
ATOM 735 C CA . GLU A 1 95 ? 3.859 -9.141 -22.251 1.00 93.69 95 GLU A CA 1
ATOM 736 C C . GLU A 1 95 ? 4.505 -9.529 -20.915 1.00 93.69 95 GLU A C 1
ATOM 738 O O . GLU A 1 95 ? 4.880 -10.683 -20.742 1.00 93.69 95 GLU A O 1
ATOM 743 N N . HIS A 1 96 ? 4.577 -8.573 -19.986 1.00 93.88 96 HIS A N 1
ATOM 744 C CA . HIS A 1 96 ? 5.209 -8.671 -18.670 1.00 93.88 96 HIS A CA 1
ATOM 745 C C . HIS A 1 96 ? 4.251 -8.140 -17.597 1.00 93.88 96 HIS A C 1
ATOM 747 O O . HIS A 1 96 ? 4.496 -7.113 -16.961 1.00 93.88 96 HIS A O 1
ATOM 753 N N . SER A 1 97 ? 3.073 -8.766 -17.490 1.00 95.12 97 SER A N 1
ATOM 754 C CA . SER A 1 97 ? 2.027 -8.343 -16.549 1.00 95.12 97 SER A CA 1
ATOM 755 C C . SER A 1 97 ? 2.445 -8.506 -15.098 1.00 95.12 97 SER A C 1
ATOM 757 O O . SER A 1 97 ? 2.053 -7.691 -14.268 1.00 95.12 97 SER A O 1
ATOM 759 N N . ASP A 1 98 ? 3.232 -9.536 -14.815 1.00 94.69 98 ASP A N 1
ATOM 760 C CA . ASP A 1 98 ? 3.593 -9.935 -13.461 1.00 94.69 98 ASP A CA 1
ATOM 761 C C . ASP A 1 98 ? 4.665 -8.974 -12.932 1.00 94.69 98 ASP A C 1
ATOM 763 O O . ASP A 1 98 ? 4.450 -8.318 -11.915 1.00 94.69 98 ASP A O 1
ATOM 767 N N . GLU A 1 99 ? 5.719 -8.721 -13.718 1.00 96.00 99 GLU A N 1
ATOM 768 C CA . GLU A 1 99 ? 6.747 -7.721 -13.403 1.00 96.00 99 GLU A CA 1
ATOM 769 C C . GLU A 1 99 ? 6.164 -6.302 -13.340 1.00 96.00 99 GLU A C 1
ATOM 771 O O . GLU A 1 99 ? 6.604 -5.465 -12.549 1.00 96.00 99 GLU A O 1
ATOM 776 N N . TRP A 1 100 ? 5.154 -6.007 -14.169 1.00 97.88 100 TRP A N 1
ATOM 777 C CA . TRP A 1 100 ? 4.416 -4.749 -14.073 1.00 97.88 100 TRP A CA 1
ATOM 778 C C . TRP A 1 100 ? 3.681 -4.648 -12.733 1.00 97.88 100 TRP A C 1
ATOM 780 O O . TRP A 1 100 ? 3.744 -3.598 -12.101 1.00 97.88 100 TRP A O 1
ATOM 790 N N . GLY A 1 101 ? 3.014 -5.716 -12.290 1.00 97.75 101 GLY A N 1
ATOM 791 C CA . GLY A 1 101 ? 2.313 -5.774 -11.006 1.00 97.75 101 GLY A CA 1
ATOM 792 C C . GLY A 1 101 ? 3.244 -5.614 -9.810 1.00 97.75 101 GLY A C 1
ATOM 793 O O . GLY A 1 101 ? 2.983 -4.784 -8.942 1.00 97.75 101 GLY A O 1
ATOM 794 N N . GLU A 1 102 ? 4.353 -6.347 -9.795 1.00 97.31 102 GLU A N 1
ATOM 795 C CA . GLU A 1 102 ? 5.372 -6.255 -8.743 1.00 97.31 102 GLU A CA 1
ATOM 796 C C . GLU A 1 102 ? 5.982 -4.849 -8.681 1.00 97.31 102 GLU A C 1
ATOM 798 O O . GLU A 1 102 ? 6.063 -4.247 -7.613 1.00 97.31 102 GLU A O 1
ATOM 803 N N . CYS A 1 103 ? 6.314 -4.249 -9.831 1.00 98.12 103 CYS A N 1
ATOM 804 C CA . CYS A 1 103 ? 6.838 -2.883 -9.864 1.00 98.12 103 CYS A CA 1
ATOM 805 C C . CYS A 1 103 ? 5.817 -1.850 -9.345 1.00 98.12 103 CYS A C 1
ATOM 807 O O . CYS A 1 103 ? 6.201 -0.875 -8.692 1.00 98.12 103 CYS A O 1
ATOM 809 N N . GLN A 1 104 ? 4.520 -2.062 -9.601 1.00 98.62 104 GLN A N 1
ATOM 810 C CA . GLN A 1 104 ? 3.444 -1.238 -9.040 1.00 98.62 104 GLN A CA 1
ATOM 811 C C . GLN A 1 104 ? 3.339 -1.391 -7.520 1.00 98.62 104 GLN A C 1
ATOM 813 O O . GLN A 1 104 ? 3.175 -0.384 -6.830 1.00 98.62 104 GLN A O 1
ATOM 818 N N . LEU A 1 105 ? 3.471 -2.615 -7.000 1.00 98.69 105 LEU A N 1
ATOM 819 C CA . LEU A 1 105 ? 3.517 -2.877 -5.562 1.00 98.69 105 LEU A CA 1
ATOM 820 C C . LEU A 1 105 ? 4.709 -2.157 -4.919 1.00 98.69 105 LEU A C 1
ATOM 822 O O . LEU A 1 105 ? 4.492 -1.331 -4.033 1.00 98.69 105 LEU A O 1
ATOM 826 N N . SER A 1 106 ? 5.933 -2.355 -5.419 1.00 98.56 106 SER A N 1
ATOM 827 C CA . SER A 1 106 ? 7.133 -1.701 -4.872 1.00 98.56 106 SER A CA 1
ATOM 828 C C . SER A 1 106 ? 7.035 -0.173 -4.899 1.00 98.56 106 SER A C 1
ATOM 830 O O . SER A 1 106 ? 7.420 0.504 -3.940 1.00 98.56 106 SER A O 1
ATOM 832 N N . LEU A 1 107 ? 6.475 0.395 -5.974 1.00 98.69 107 LEU A N 1
ATOM 833 C CA . LEU A 1 107 ? 6.219 1.832 -6.068 1.00 98.69 107 LEU A CA 1
ATOM 834 C C . LEU A 1 107 ? 5.163 2.292 -5.052 1.00 98.69 107 LEU A C 1
ATOM 836 O O . LEU A 1 107 ? 5.345 3.329 -4.414 1.00 98.69 107 LEU A O 1
ATOM 840 N N . GLY A 1 108 ? 4.092 1.518 -4.875 1.00 98.69 108 GLY A N 1
ATOM 841 C CA . GLY A 1 108 ? 3.077 1.741 -3.850 1.00 98.69 108 GLY A CA 1
ATOM 842 C C . GLY A 1 108 ? 3.672 1.760 -2.443 1.00 98.69 108 GLY A C 1
ATOM 843 O O . GLY A 1 108 ? 3.508 2.757 -1.740 1.00 98.69 108 GLY A O 1
ATOM 844 N N . CYS A 1 109 ? 4.425 0.723 -2.064 1.00 98.50 109 CYS A N 1
ATOM 845 C CA . CYS A 1 109 ? 5.120 0.628 -0.775 1.00 98.50 109 CYS A CA 1
ATOM 846 C C . CYS A 1 109 ? 6.041 1.832 -0.537 1.00 98.50 109 CYS A C 1
ATOM 848 O O . CYS A 1 109 ? 5.990 2.452 0.524 1.00 98.50 109 CYS A O 1
ATOM 850 N N . ALA A 1 110 ? 6.819 2.238 -1.546 1.00 98.56 110 ALA A N 1
ATOM 851 C CA . ALA A 1 110 ? 7.699 3.397 -1.423 1.00 98.56 110 ALA A CA 1
ATOM 852 C C . ALA A 1 110 ? 6.933 4.704 -1.147 1.00 98.56 110 ALA A C 1
ATOM 854 O O . ALA A 1 110 ? 7.402 5.531 -0.367 1.00 98.56 110 ALA A O 1
ATOM 855 N N . TYR A 1 111 ? 5.742 4.891 -1.726 1.00 98.75 111 TYR A N 1
ATOM 856 C CA . TYR A 1 111 ? 4.881 6.031 -1.392 1.00 98.75 111 TYR A CA 1
ATOM 857 C C . TYR A 1 111 ? 4.282 5.946 0.022 1.00 98.75 111 TYR A C 1
ATOM 859 O O . TYR A 1 111 ? 4.144 6.983 0.677 1.00 98.75 111 TYR A O 1
ATOM 867 N N . VAL A 1 112 ? 3.947 4.745 0.514 1.00 98.38 112 VAL A N 1
ATOM 868 C CA . VAL A 1 112 ? 3.478 4.551 1.902 1.00 98.38 112 VAL A CA 1
ATOM 869 C C . VAL A 1 112 ? 4.567 4.915 2.904 1.00 98.38 112 VAL A C 1
ATOM 871 O O . VAL A 1 112 ? 4.298 5.598 3.892 1.00 98.38 112 VAL A O 1
ATOM 874 N N . GLU A 1 113 ? 5.803 4.515 2.637 1.00 96.94 113 GLU A N 1
ATOM 875 C CA . GLU A 1 113 ? 6.935 4.726 3.543 1.00 96.94 113 GLU A CA 1
ATOM 876 C C . GLU A 1 113 ? 7.546 6.129 3.445 1.00 96.94 113 GLU A C 1
ATOM 878 O O . GLU A 1 113 ? 8.364 6.512 4.280 1.00 96.94 113 GLU A O 1
ATOM 883 N N . GLN A 1 114 ? 7.160 6.917 2.438 1.00 96.69 114 GLN A N 1
ATOM 884 C CA . GLN A 1 114 ? 7.701 8.255 2.246 1.00 96.69 114 GLN A CA 1
ATOM 885 C C . GLN A 1 114 ? 7.304 9.193 3.394 1.00 96.69 114 GLN A C 1
ATOM 887 O O . GLN A 1 114 ? 6.142 9.579 3.542 1.00 96.69 114 GLN A O 1
ATOM 892 N N . GLU A 1 115 ? 8.288 9.620 4.180 1.00 95.69 115 GLU A N 1
ATOM 893 C CA . GLU A 1 115 ? 8.084 10.513 5.320 1.00 95.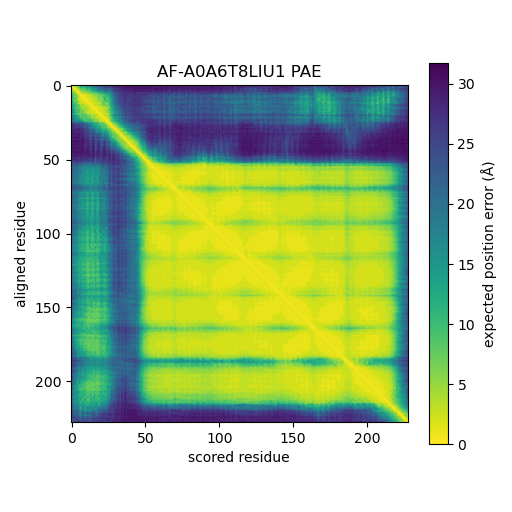69 115 GLU A CA 1
ATOM 894 C C . GLU A 1 115 ? 7.817 11.945 4.833 1.00 95.69 115 GLU A C 1
ATOM 896 O O . GLU A 1 115 ? 8.729 12.697 4.472 1.00 95.69 115 GLU A O 1
ATOM 901 N N . LEU A 1 116 ? 6.542 12.320 4.785 1.00 96.75 116 LEU A N 1
ATOM 902 C CA . LEU A 1 116 ? 6.061 13.638 4.382 1.00 96.75 116 LEU A CA 1
ATOM 903 C C . LEU A 1 116 ? 5.024 14.133 5.391 1.00 96.75 116 LEU A C 1
ATOM 905 O O . LEU A 1 116 ? 4.403 13.336 6.087 1.00 96.75 116 LEU A O 1
ATOM 909 N N . ASP A 1 117 ? 4.796 15.445 5.408 1.00 95.25 117 ASP A N 1
ATOM 910 C CA . ASP A 1 117 ? 3.815 16.091 6.280 1.00 95.25 117 ASP A CA 1
ATOM 911 C C . ASP A 1 117 ? 2.741 16.831 5.472 1.00 95.25 117 ASP A C 1
ATOM 913 O O . ASP A 1 117 ? 2.985 17.341 4.371 1.00 95.25 117 ASP A O 1
ATOM 917 N N . GLY A 1 118 ? 1.554 16.962 6.069 1.00 96.25 118 GLY A N 1
ATOM 918 C CA . GLY A 1 118 ? 0.454 17.766 5.536 1.00 96.25 118 GLY A CA 1
ATOM 919 C C . GLY A 1 118 ? 0.010 17.322 4.141 1.00 96.25 118 GLY A C 1
ATOM 920 O O . GLY A 1 118 ? -0.108 16.135 3.863 1.00 96.25 118 GLY A O 1
ATOM 921 N N . GLU A 1 119 ? -0.222 18.285 3.247 1.00 96.81 119 GLU A N 1
ATOM 922 C CA . GLU A 1 119 ? -0.762 18.013 1.905 1.00 96.81 119 GLU A CA 1
ATOM 923 C C . GLU A 1 119 ? 0.123 17.067 1.079 1.00 96.81 119 GLU A C 1
ATOM 925 O O . GLU A 1 119 ? -0.385 16.232 0.340 1.00 96.81 119 GLU A O 1
ATOM 930 N N . ALA A 1 120 ? 1.448 17.149 1.241 1.00 97.31 120 ALA A N 1
ATOM 931 C CA . ALA A 1 120 ? 2.373 16.285 0.514 1.00 97.31 120 ALA A CA 1
ATOM 932 C C . ALA A 1 120 ? 2.252 14.813 0.948 1.00 97.31 120 ALA A C 1
ATOM 934 O O . ALA A 1 120 ? 2.431 13.922 0.120 1.00 97.31 120 ALA A O 1
ATOM 935 N N . ARG A 1 121 ? 1.919 14.553 2.221 1.00 97.69 121 ARG A N 1
ATOM 936 C CA . ARG A 1 121 ? 1.645 13.196 2.718 1.00 97.69 121 ARG A CA 1
ATOM 937 C C . ARG A 1 121 ? 0.366 12.637 2.113 1.00 97.69 121 ARG A C 1
ATOM 939 O O . ARG A 1 121 ? 0.365 11.511 1.632 1.00 97.69 121 ARG A O 1
ATOM 946 N N . GLU A 1 122 ? -0.688 13.445 2.071 1.00 97.94 122 GLU A N 1
ATOM 947 C CA . GLU A 1 122 ? -1.968 13.057 1.469 1.00 97.94 122 GLU A CA 1
ATOM 948 C C . GLU A 1 122 ? -1.837 12.790 -0.039 1.00 97.94 122 GLU A C 1
ATOM 950 O O . GLU A 1 122 ? -2.424 11.839 -0.555 1.00 97.94 122 GLU A O 1
ATOM 955 N N . ASP A 1 123 ? -1.021 13.574 -0.748 1.00 98.12 123 ASP A N 1
ATOM 956 C CA . ASP A 1 123 ? -0.701 13.315 -2.155 1.00 98.12 123 ASP A CA 1
ATOM 957 C C . ASP A 1 123 ? 0.090 12.009 -2.331 1.00 98.12 123 ASP A C 1
ATOM 959 O O . ASP A 1 123 ? -0.186 11.245 -3.256 1.00 98.12 123 ASP A O 1
ATOM 963 N N . SER A 1 124 ? 1.029 11.713 -1.425 1.00 98.19 124 SER A N 1
ATOM 964 C CA . SER A 1 124 ? 1.747 10.430 -1.405 1.00 98.19 124 SER A CA 1
ATOM 965 C C . SER A 1 124 ? 0.797 9.254 -1.187 1.00 98.19 124 SER A C 1
ATOM 967 O O . SER A 1 124 ? 0.881 8.249 -1.889 1.00 98.19 124 SER A O 1
ATOM 969 N N . PHE A 1 125 ? -0.165 9.390 -0.274 1.00 98.50 125 PHE A N 1
ATOM 970 C CA . PHE A 1 125 ? -1.188 8.374 -0.041 1.00 98.50 125 PHE A CA 1
ATOM 971 C C . PHE A 1 125 ? -2.098 8.140 -1.240 1.00 98.50 125 PHE A C 1
ATOM 973 O O . PHE A 1 125 ? -2.394 6.989 -1.560 1.00 98.50 125 PHE A O 1
ATOM 980 N N . ASP A 1 126 ? -2.511 9.196 -1.939 1.00 98.38 126 ASP A N 1
ATOM 981 C CA . ASP A 1 126 ? -3.303 9.044 -3.160 1.00 98.38 126 ASP A CA 1
ATOM 982 C C . ASP A 1 126 ? -2.512 8.291 -4.246 1.00 98.38 126 ASP A C 1
ATOM 984 O O . ASP A 1 126 ? -3.069 7.416 -4.917 1.00 98.38 126 ASP A O 1
ATOM 988 N N . MET A 1 127 ? -1.205 8.556 -4.367 1.00 98.69 127 MET A N 1
ATOM 989 C CA . MET A 1 127 ? -0.321 7.799 -5.260 1.00 98.69 127 MET A CA 1
ATOM 990 C C . MET A 1 127 ? -0.161 6.340 -4.812 1.00 98.69 127 MET A C 1
ATOM 992 O O . MET A 1 127 ? -0.268 5.439 -5.646 1.00 98.69 127 MET A O 1
ATOM 996 N N . ALA A 1 128 ? 0.033 6.082 -3.515 1.00 98.75 128 ALA A N 1
ATOM 997 C CA . ALA A 1 128 ? 0.118 4.726 -2.977 1.00 98.75 128 ALA A CA 1
ATOM 998 C C . ALA A 1 128 ? -1.153 3.922 -3.283 1.00 98.75 128 ALA A C 1
ATOM 1000 O O . ALA A 1 128 ? -1.070 2.842 -3.862 1.00 98.75 128 ALA A O 1
ATOM 1001 N N . ILE A 1 129 ? -2.336 4.477 -2.992 1.00 98.69 129 ILE A N 1
ATOM 1002 C CA . ILE A 1 129 ? -3.631 3.846 -3.296 1.00 98.69 129 ILE A CA 1
ATOM 1003 C C . ILE A 1 129 ? -3.745 3.540 -4.791 1.00 98.69 129 ILE A C 1
ATOM 1005 O O . ILE A 1 129 ? -4.199 2.456 -5.164 1.00 98.69 129 ILE A O 1
ATOM 1009 N N . GLN A 1 130 ? -3.354 4.477 -5.658 1.00 98.75 130 GLN A N 1
ATOM 1010 C CA . GLN A 1 130 ? -3.412 4.278 -7.103 1.00 98.75 130 GLN A CA 1
ATOM 1011 C C . GLN A 1 130 ? -2.522 3.110 -7.553 1.00 98.75 130 GLN A C 1
ATOM 1013 O O . GLN A 1 130 ? -2.971 2.267 -8.331 1.00 98.75 130 GLN A O 1
ATOM 1018 N N . HIS A 1 131 ? -1.277 3.060 -7.079 1.00 98.75 131 HIS A N 1
ATOM 1019 C CA . HIS A 1 131 ? -0.301 2.050 -7.484 1.00 98.75 131 HIS A CA 1
ATOM 1020 C C . HIS A 1 131 ? -0.611 0.665 -6.898 1.00 98.75 131 HIS A C 1
ATOM 1022 O O . HIS A 1 131 ? -0.597 -0.318 -7.635 1.00 98.75 131 HIS A O 1
ATOM 1028 N N . LEU A 1 132 ? -1.017 0.583 -5.629 1.00 98.75 132 LEU A N 1
ATOM 1029 C CA . LEU A 1 132 ? -1.412 -0.679 -4.992 1.00 98.75 132 LEU A CA 1
ATOM 1030 C C . LEU A 1 132 ? -2.672 -1.276 -5.641 1.00 98.75 132 LEU A C 1
ATOM 1032 O O . LEU A 1 132 ? -2.718 -2.471 -5.920 1.00 98.75 132 LEU A O 1
ATOM 1036 N N . ASN A 1 133 ? -3.676 -0.455 -5.971 1.00 98.62 133 ASN A N 1
ATOM 1037 C CA . ASN A 1 133 ? -4.845 -0.946 -6.711 1.00 98.62 133 ASN A CA 1
ATOM 1038 C C . ASN A 1 133 ? -4.495 -1.381 -8.139 1.00 98.62 133 ASN A C 1
ATOM 1040 O O . ASN A 1 133 ? -5.071 -2.346 -8.633 1.00 98.62 133 ASN A O 1
ATOM 1044 N N . ALA A 1 134 ? -3.553 -0.698 -8.799 1.00 98.31 134 ALA A N 1
ATOM 1045 C CA . ALA A 1 134 ? -3.065 -1.115 -10.108 1.00 98.31 134 ALA A CA 1
ATOM 1046 C C . ALA A 1 134 ? -2.349 -2.475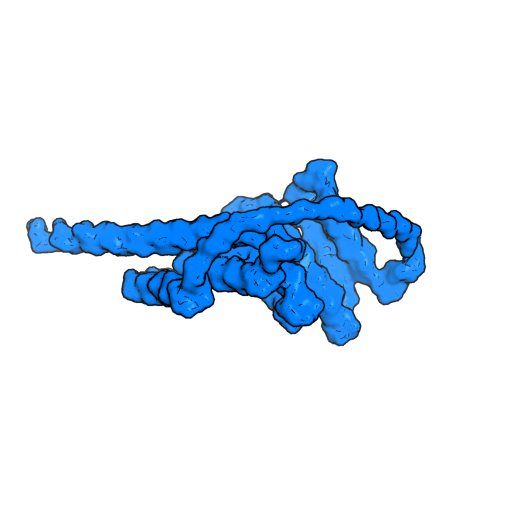 -10.032 1.00 98.31 134 ALA A C 1
ATOM 1048 O O . ALA A 1 134 ? -2.573 -3.318 -10.896 1.00 98.31 134 ALA A O 1
ATOM 1049 N N . ALA A 1 135 ? -1.548 -2.714 -8.988 1.00 98.38 135 ALA A N 1
ATOM 1050 C CA . ALA A 1 135 ? -0.907 -4.004 -8.742 1.00 98.38 135 ALA A CA 1
ATOM 1051 C C . ALA A 1 135 ? -1.947 -5.132 -8.590 1.00 98.38 135 ALA A C 1
ATOM 10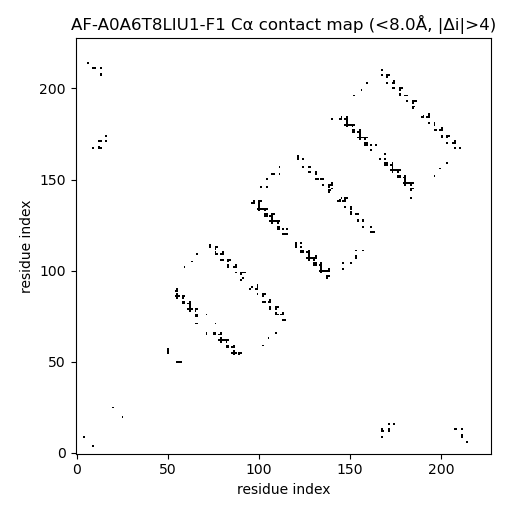53 O O . ALA A 1 135 ? -1.843 -6.166 -9.250 1.00 98.38 135 ALA A O 1
ATOM 1054 N N . LEU A 1 136 ? -3.022 -4.891 -7.831 1.00 98.25 136 LEU A N 1
ATOM 1055 C CA . LEU A 1 136 ? -4.134 -5.835 -7.632 1.00 98.25 136 LEU A CA 1
ATOM 1056 C C . LEU A 1 136 ? -4.944 -6.164 -8.907 1.00 98.25 136 LEU A C 1
ATOM 1058 O O . LEU A 1 136 ? -5.779 -7.068 -8.887 1.00 98.25 136 LEU A O 1
ATOM 1062 N N . GLU A 1 137 ? -4.719 -5.476 -10.037 1.00 97.25 137 GLU A N 1
ATOM 1063 C CA . GLU A 1 137 ? -5.312 -5.864 -11.331 1.00 97.25 137 GLU A CA 1
ATOM 1064 C C . GLU A 1 137 ? -4.690 -7.152 -11.901 1.00 97.25 137 GLU A C 1
ATOM 1066 O O . GLU A 1 137 ? -5.296 -7.797 -12.762 1.00 97.25 137 GLU A O 1
ATOM 1071 N N . VAL A 1 138 ? -3.484 -7.510 -11.450 1.00 97.12 138 VAL A N 1
ATOM 1072 C CA . VAL A 1 138 ? -2.711 -8.677 -11.915 1.00 97.12 138 VAL A CA 1
ATOM 1073 C C . VAL A 1 138 ? -2.272 -9.581 -10.755 1.00 97.12 138 VAL A C 1
ATOM 1075 O O . VAL A 1 138 ? -2.217 -10.802 -10.912 1.00 97.12 138 VAL A O 1
ATOM 1078 N N . ILE A 1 139 ? -2.043 -9.000 -9.575 1.00 94.69 139 ILE A N 1
ATOM 1079 C CA . ILE A 1 139 ? -1.724 -9.696 -8.328 1.00 94.69 139 ILE A CA 1
ATOM 1080 C C . ILE A 1 139 ? -3.023 -10.164 -7.674 1.00 94.69 139 ILE A C 1
ATOM 1082 O O . ILE A 1 139 ? -3.873 -9.362 -7.292 1.00 94.69 139 ILE A O 1
ATOM 1086 N N . GLY A 1 140 ? -3.183 -11.480 -7.539 1.00 93.38 140 GLY A N 1
ATOM 1087 C CA . GLY A 1 140 ? -4.372 -12.089 -6.953 1.00 93.38 140 GLY A CA 1
ATOM 1088 C C . GLY A 1 140 ? -4.028 -13.136 -5.895 1.00 93.38 140 GLY A C 1
ATOM 1089 O O . GLY A 1 140 ? -2.948 -13.722 -5.935 1.00 93.38 140 GLY A O 1
ATOM 1090 N N . PRO A 1 141 ? -4.974 -13.472 -5.001 1.00 92.31 141 PRO A N 1
ATOM 1091 C CA . PRO A 1 141 ? -4.720 -14.347 -3.853 1.00 92.31 141 PRO A CA 1
ATOM 1092 C C . PRO A 1 141 ? -4.396 -15.801 -4.235 1.00 92.31 141 PRO A C 1
ATOM 1094 O O . PRO A 1 141 ? -3.922 -16.566 -3.406 1.00 92.31 141 PRO A O 1
ATOM 1097 N N . ALA A 1 142 ? -4.671 -16.209 -5.479 1.00 90.88 142 ALA A N 1
ATOM 1098 C CA . ALA A 1 142 ? -4.369 -17.551 -5.981 1.00 90.88 142 ALA A CA 1
ATOM 1099 C C . ALA A 1 142 ? -3.063 -17.628 -6.790 1.00 90.88 142 ALA A C 1
ATOM 1101 O O . ALA A 1 142 ? -2.540 -18.724 -6.978 1.00 90.88 142 ALA A O 1
ATOM 1102 N N . THR A 1 143 ? -2.580 -16.499 -7.314 1.00 91.56 143 THR A N 1
ATOM 1103 C CA . THR A 1 143 ? -1.395 -16.428 -8.184 1.00 91.56 143 THR A CA 1
ATOM 1104 C C . THR A 1 143 ? -0.183 -15.887 -7.439 1.00 91.56 143 THR A C 1
ATOM 1106 O O . THR A 1 143 ? 0.894 -16.457 -7.559 1.00 91.56 143 THR A O 1
ATOM 1109 N N . PHE A 1 144 ? -0.394 -14.854 -6.625 1.00 93.38 144 PHE A N 1
ATOM 1110 C CA . PHE A 1 144 ? 0.620 -14.111 -5.882 1.00 93.38 144 PHE A CA 1
ATOM 1111 C C . PHE A 1 144 ? 0.097 -13.849 -4.459 1.00 93.38 144 PHE A C 1
ATOM 1113 O O . PHE A 1 144 ? -0.285 -12.725 -4.127 1.00 93.38 144 PHE A O 1
ATOM 1120 N N . PRO A 1 145 ? -0.074 -14.903 -3.634 1.00 92.81 145 PRO A N 1
ATOM 1121 C CA . PRO A 1 145 ? -0.740 -14.784 -2.337 1.00 92.81 145 PRO A CA 1
ATOM 1122 C C . PRO A 1 145 ? 0.006 -13.853 -1.379 1.00 92.81 145 PRO A C 1
ATOM 1124 O O . PRO A 1 145 ? -0.636 -13.099 -0.653 1.00 92.81 145 PRO A O 1
ATOM 1127 N N . HIS A 1 146 ? 1.339 -13.884 -1.389 1.00 92.12 146 HIS A N 1
ATOM 1128 C CA . HIS A 1 146 ? 2.152 -13.045 -0.517 1.00 92.12 146 HIS A CA 1
ATOM 1129 C C . HIS A 1 146 ? 2.005 -11.563 -0.896 1.00 92.12 146 HIS A C 1
ATOM 1131 O O . HIS A 1 146 ? 1.604 -10.743 -0.071 1.00 92.12 146 HIS A O 1
ATOM 1137 N N . GLU A 1 147 ? 2.203 -11.240 -2.172 1.00 95.62 147 GLU A N 1
ATOM 1138 C CA . GLU A 1 147 ? 2.130 -9.879 -2.706 1.00 95.62 147 GLU A CA 1
ATOM 1139 C C . GLU A 1 147 ? 0.704 -9.314 -2.635 1.00 95.62 147 GLU A C 1
ATOM 1141 O O . GLU A 1 147 ? 0.511 -8.121 -2.402 1.00 95.62 147 GLU A O 1
ATOM 1146 N N . TYR A 1 148 ? -0.319 -10.162 -2.792 1.00 97.06 148 TYR A N 1
ATOM 1147 C CA . TYR A 1 148 ? -1.715 -9.778 -2.571 1.00 97.06 148 TYR A CA 1
ATOM 1148 C C . TYR A 1 148 ? -1.946 -9.358 -1.115 1.00 97.06 148 TYR A C 1
ATOM 1150 O O . TYR A 1 148 ? -2.595 -8.340 -0.851 1.00 97.06 148 TYR A O 1
ATOM 1158 N N . GLY A 1 149 ? -1.394 -10.123 -0.169 1.00 96.06 149 GLY A N 1
ATOM 1159 C CA . GLY A 1 149 ? -1.439 -9.796 1.250 1.00 96.06 149 GLY A CA 1
ATOM 1160 C C . GLY A 1 149 ? -0.715 -8.490 1.554 1.00 96.06 149 GLY A C 1
ATOM 1161 O O . GLY A 1 149 ? -1.272 -7.631 2.238 1.00 96.06 149 GLY A O 1
ATOM 1162 N N . GLU A 1 150 ? 0.473 -8.298 0.986 1.00 96.44 150 GLU A N 1
ATOM 1163 C CA . GLU A 1 150 ? 1.252 -7.070 1.136 1.00 96.44 150 GLU A CA 1
ATOM 1164 C C . GLU A 1 150 ? 0.516 -5.845 0.573 1.00 96.44 150 GLU A C 1
ATOM 1166 O O . GLU A 1 150 ? 0.371 -4.845 1.280 1.00 96.44 150 GLU A O 1
ATOM 1171 N N . CYS A 1 151 ? -0.053 -5.939 -0.638 1.00 98.19 151 CYS A N 1
ATOM 1172 C CA . CYS A 1 151 ? -0.872 -4.875 -1.230 1.00 98.19 151 CYS A CA 1
ATOM 1173 C C . CYS A 1 151 ? -1.973 -4.417 -0.267 1.00 98.19 151 CYS A C 1
ATOM 1175 O O . CYS A 1 151 ? -2.192 -3.222 -0.058 1.00 98.19 151 CYS A O 1
ATOM 1177 N N . HIS A 1 152 ? -2.674 -5.382 0.325 1.00 98.25 152 HIS A N 1
ATOM 1178 C CA . HIS A 1 152 ? -3.785 -5.123 1.225 1.00 98.25 152 HIS A CA 1
ATOM 1179 C C . HIS A 1 152 ? -3.354 -4.637 2.614 1.00 98.25 152 HIS A C 1
ATOM 1181 O O . HIS A 1 152 ? -4.033 -3.781 3.180 1.00 98.25 152 HIS A O 1
ATOM 1187 N N . ASN A 1 153 ? -2.217 -5.094 3.139 1.00 98.00 153 ASN A N 1
ATOM 1188 C CA . ASN A 1 153 ? -1.618 -4.527 4.350 1.00 98.00 153 ASN A CA 1
ATOM 1189 C C . ASN A 1 153 ? -1.295 -3.039 4.146 1.00 98.00 153 ASN A C 1
ATOM 1191 O O . ASN A 1 153 ? -1.692 -2.196 4.951 1.00 98.00 153 ASN A O 1
ATOM 1195 N N . GLN A 1 154 ? -0.658 -2.702 3.021 1.00 98.50 154 GLN A N 1
ATOM 1196 C CA . GLN A 1 154 ? -0.282 -1.325 2.708 1.00 98.50 154 GLN A CA 1
ATOM 1197 C C . GLN A 1 154 ? -1.499 -0.436 2.441 1.00 98.50 154 GLN A C 1
ATOM 1199 O O . GLN A 1 154 ? -1.574 0.671 2.972 1.00 98.50 154 GLN A O 1
ATOM 1204 N N . LEU A 1 155 ? -2.500 -0.922 1.697 1.00 98.62 155 LEU A N 1
ATOM 1205 C CA . LEU A 1 155 ? -3.773 -0.208 1.530 1.00 98.62 155 LEU A CA 1
ATOM 1206 C C . LEU A 1 155 ? -4.456 0.040 2.879 1.00 98.62 155 LEU A C 1
ATOM 1208 O O . LEU A 1 155 ? -4.959 1.138 3.109 1.00 98.62 155 LEU A O 1
ATOM 1212 N N . GLY A 1 156 ? -4.443 -0.952 3.773 1.00 98.00 156 GLY A N 1
ATOM 1213 C CA . GLY A 1 156 ? -4.987 -0.823 5.120 1.00 98.00 156 GLY A CA 1
ATOM 1214 C C . GLY A 1 156 ? -4.311 0.290 5.918 1.00 98.00 156 GLY A C 1
ATOM 1215 O O . GLY A 1 156 ? -4.992 1.177 6.432 1.00 98.00 156 GLY A O 1
ATOM 1216 N N . THR A 1 157 ? -2.976 0.294 5.949 1.00 98.00 157 THR A N 1
ATOM 1217 C CA . THR A 1 157 ? -2.184 1.344 6.607 1.00 98.00 157 THR A CA 1
ATOM 1218 C C . THR A 1 157 ? -2.466 2.722 6.013 1.00 98.00 157 THR A C 1
ATOM 1220 O O . THR A 1 157 ? -2.747 3.659 6.759 1.00 98.00 157 THR A O 1
ATOM 1223 N N . VAL A 1 158 ? -2.471 2.850 4.683 1.00 98.25 158 VAL A N 1
ATOM 1224 C CA . VAL A 1 158 ? -2.746 4.135 4.029 1.00 98.25 158 VAL A CA 1
ATOM 1225 C C . VAL A 1 158 ? -4.136 4.644 4.381 1.00 98.25 158 VAL A C 1
ATOM 1227 O O . VAL A 1 158 ? -4.280 5.806 4.742 1.00 98.25 158 VAL A O 1
ATOM 1230 N N . TYR A 1 159 ? -5.169 3.806 4.298 1.00 98.06 159 TYR A N 1
ATOM 1231 C CA . TYR A 1 159 ? -6.519 4.248 4.632 1.00 98.06 159 TYR A CA 1
ATOM 1232 C C . TYR A 1 159 ? -6.664 4.625 6.108 1.00 98.06 159 TYR A C 1
ATOM 1234 O O . TYR A 1 159 ? -7.376 5.581 6.402 1.00 98.06 159 TYR A O 1
ATOM 1242 N N . LEU A 1 160 ? -5.979 3.937 7.021 1.00 95.62 160 LEU A N 1
ATOM 1243 C CA . LEU A 1 160 ? -6.037 4.262 8.444 1.00 95.62 160 LEU A CA 1
ATOM 1244 C C . LEU A 1 160 ? -5.364 5.610 8.768 1.00 95.62 160 LEU A C 1
ATOM 1246 O O . LEU A 1 160 ? -5.875 6.362 9.592 1.00 95.62 160 LEU A O 1
ATOM 1250 N N . GLU A 1 161 ? -4.257 5.941 8.097 1.00 95.88 161 GLU A N 1
ATOM 1251 C CA . GLU A 1 161 ? -3.512 7.193 8.323 1.00 95.88 161 GLU A CA 1
ATOM 1252 C C . GLU A 1 161 ? -4.044 8.397 7.521 1.00 95.88 161 GLU A C 1
ATOM 1254 O O . GLU A 1 161 ? -3.770 9.550 7.862 1.00 95.88 161 GLU A O 1
ATOM 1259 N N . ARG A 1 162 ? -4.770 8.157 6.424 1.00 94.50 162 ARG A N 1
ATOM 1260 C CA . ARG A 1 162 ? -5.188 9.195 5.470 1.00 94.50 162 ARG A CA 1
ATOM 1261 C C . ARG A 1 162 ? -6.301 10.081 6.027 1.00 94.50 162 ARG A C 1
ATOM 1263 O O . ARG A 1 162 ? -7.426 9.626 6.257 1.00 94.50 162 ARG A O 1
ATOM 1270 N N . MET A 1 163 ? -6.037 11.387 6.104 1.00 92.19 163 MET A N 1
ATOM 1271 C CA . MET A 1 163 ? -6.998 12.382 6.599 1.00 92.19 163 MET A CA 1
ATOM 1272 C C . MET A 1 163 ? -7.931 12.902 5.499 1.00 92.19 163 MET A C 1
ATOM 1274 O O . MET A 1 163 ? -9.044 13.365 5.776 1.00 92.19 163 MET A O 1
ATOM 1278 N N . ARG A 1 164 ? -7.500 12.857 4.232 1.00 90.25 164 ARG A N 1
ATOM 1279 C CA . ARG A 1 164 ? -8.303 13.304 3.088 1.00 90.25 164 ARG A CA 1
ATOM 1280 C C . ARG A 1 164 ? -9.497 12.369 2.864 1.00 90.25 164 ARG A C 1
ATOM 1282 O O . ARG A 1 164 ? -9.396 11.145 2.916 1.00 90.25 164 ARG A O 1
ATOM 1289 N N . GLY A 1 165 ? -10.639 12.937 2.484 1.00 87.25 165 GLY A N 1
ATOM 1290 C CA . GLY A 1 165 ? -11.839 12.174 2.132 1.00 87.25 165 GLY A CA 1
ATOM 1291 C C . GLY A 1 165 ? -12.804 12.011 3.303 1.00 87.25 165 GLY A C 1
ATOM 1292 O O . GLY A 1 165 ? -13.122 12.989 3.972 1.00 87.25 165 GLY A O 1
ATOM 1293 N N . ASN A 1 166 ? -13.338 10.801 3.478 1.00 87.19 166 ASN A N 1
ATOM 1294 C CA . ASN A 1 166 ? -14.349 10.497 4.487 1.00 87.19 166 ASN A CA 1
ATOM 1295 C C . ASN A 1 166 ? -13.730 9.616 5.583 1.00 87.19 166 ASN A C 1
ATOM 1297 O O . ASN A 1 166 ? -13.574 8.426 5.314 1.00 87.19 166 ASN A O 1
ATOM 1301 N N . PRO A 1 167 ? -13.411 10.137 6.785 1.00 88.06 167 PRO A N 1
ATOM 1302 C CA . PRO A 1 167 ? -12.670 9.368 7.789 1.00 88.06 167 PRO A CA 1
ATOM 1303 C C . PRO A 1 167 ? -13.325 8.022 8.153 1.00 88.06 167 PRO A C 1
ATOM 1305 O O . PRO A 1 167 ? -12.648 7.005 8.049 1.00 88.06 167 PRO A O 1
ATOM 1308 N N . PRO A 1 168 ? -14.646 7.935 8.408 1.00 86.00 168 PRO A N 1
ATOM 1309 C CA . PRO A 1 168 ? -15.300 6.647 8.672 1.00 86.00 168 PRO A CA 1
ATOM 1310 C C . PRO A 1 168 ? -15.253 5.680 7.480 1.00 86.00 168 PRO A C 1
ATOM 1312 O O . PRO A 1 168 ? -15.118 4.471 7.644 1.00 86.00 168 PRO A O 1
ATOM 1315 N N . GLY A 1 169 ? -15.323 6.210 6.254 1.00 87.00 169 GLY A N 1
ATOM 1316 C CA . GLY A 1 169 ? -15.168 5.409 5.039 1.00 87.00 169 GLY A CA 1
ATOM 1317 C C . GLY A 1 169 ? -13.737 4.905 4.842 1.00 87.00 169 GLY A C 1
ATOM 1318 O O . GLY A 1 169 ? -13.552 3.781 4.385 1.00 87.00 169 GLY A O 1
ATOM 1319 N N . ASN A 1 170 ? -12.740 5.710 5.211 1.00 91.69 170 ASN A N 1
ATOM 1320 C CA . ASN A 1 170 ? -11.339 5.313 5.186 1.00 91.69 170 ASN A CA 1
ATOM 1321 C C . ASN A 1 170 ? -11.091 4.193 6.214 1.00 91.69 170 ASN A C 1
ATOM 1323 O O . ASN A 1 170 ? -10.559 3.152 5.849 1.00 91.69 170 ASN A O 1
ATOM 1327 N N . VAL A 1 171 ? -11.576 4.333 7.453 1.00 91.81 171 VAL A N 1
ATOM 1328 C CA . VAL A 1 171 ? -11.459 3.281 8.482 1.00 91.81 171 VAL A CA 1
ATOM 1329 C C . VAL A 1 171 ? -12.130 1.976 8.036 1.00 91.81 171 VAL A C 1
ATOM 1331 O O . VAL A 1 171 ? -11.538 0.905 8.156 1.00 91.81 171 VAL A O 1
ATOM 1334 N N . ALA A 1 172 ? -13.325 2.043 7.439 1.00 90.12 172 ALA A N 1
ATOM 1335 C CA . ALA A 1 172 ? -13.988 0.857 6.892 1.00 90.12 172 ALA A CA 1
ATOM 1336 C C . ALA A 1 172 ? -13.167 0.185 5.771 1.00 90.12 172 ALA A C 1
ATOM 1338 O O . ALA A 1 172 ? -13.028 -1.039 5.756 1.00 90.12 172 ALA A O 1
ATOM 1339 N N . ALA A 1 173 ? -12.577 0.975 4.867 1.00 91.56 173 ALA A N 1
ATOM 1340 C CA . ALA A 1 173 ? -11.697 0.466 3.814 1.00 91.56 173 ALA A CA 1
ATOM 1341 C C . ALA A 1 173 ? -10.392 -0.133 4.373 1.00 91.56 173 ALA A C 1
ATOM 1343 O O . ALA A 1 173 ? -9.885 -1.120 3.829 1.00 91.56 173 ALA A O 1
ATOM 1344 N N . ALA A 1 174 ? -9.869 0.425 5.469 1.00 96.00 174 ALA A N 1
ATOM 1345 C CA . ALA A 1 174 ? -8.705 -0.109 6.164 1.00 96.00 174 ALA A CA 1
ATOM 1346 C C . ALA A 1 174 ? -8.996 -1.497 6.749 1.00 96.00 174 ALA A C 1
ATOM 1348 O O . ALA A 1 174 ? -8.273 -2.451 6.462 1.00 96.00 174 ALA A O 1
ATOM 1349 N N . ILE A 1 175 ? -10.110 -1.629 7.480 1.00 94.25 175 ILE A N 1
ATOM 1350 C CA . ILE A 1 175 ? -10.583 -2.899 8.053 1.00 94.25 175 ILE A CA 1
ATOM 1351 C C . ILE A 1 175 ? -10.773 -3.955 6.957 1.00 94.25 175 ILE A C 1
ATOM 1353 O O . ILE A 1 175 ? -10.287 -5.078 7.094 1.00 94.25 175 ILE A O 1
ATOM 1357 N N . GLU A 1 176 ? -11.441 -3.608 5.851 1.00 94.88 176 GLU A N 1
ATOM 1358 C CA . GLU A 1 176 ? -11.630 -4.533 4.725 1.00 94.88 176 GLU A CA 1
ATOM 1359 C C . GLU A 1 176 ? -10.288 -5.001 4.143 1.00 94.88 176 GLU A C 1
ATOM 1361 O O . GLU A 1 176 ? -10.112 -6.187 3.853 1.00 94.88 176 GLU A O 1
ATOM 1366 N N . SER A 1 177 ? -9.334 -4.082 3.988 1.00 96.19 177 SER A N 1
ATOM 1367 C CA . SER A 1 177 ? -8.017 -4.394 3.432 1.00 96.19 177 SER A CA 1
ATOM 1368 C C . SER A 1 177 ? -7.224 -5.312 4.364 1.00 96.19 177 SER A C 1
ATOM 1370 O O . SER A 1 177 ? -6.742 -6.350 3.919 1.00 96.19 177 SER A O 1
ATOM 1372 N N . PHE A 1 178 ? -7.172 -5.032 5.667 1.00 95.31 178 PHE A N 1
ATOM 1373 C CA . PHE A 1 178 ? -6.502 -5.924 6.617 1.00 95.31 178 PHE A CA 1
ATOM 1374 C C . PHE A 1 178 ? -7.131 -7.322 6.658 1.00 95.31 178 PHE A C 1
ATOM 1376 O O . PHE A 1 178 ? -6.402 -8.310 6.688 1.00 95.31 178 PHE A O 1
ATOM 1383 N N . HIS A 1 179 ? -8.459 -7.447 6.559 1.00 93.81 179 HIS A N 1
ATOM 1384 C CA . HIS A 1 179 ? -9.097 -8.766 6.446 1.00 93.81 179 HIS A CA 1
ATOM 1385 C C . HIS A 1 179 ? -8.666 -9.524 5.189 1.00 93.81 179 HIS A C 1
ATOM 1387 O O . HIS A 1 179 ? -8.342 -10.704 5.289 1.00 93.81 179 HIS A O 1
ATOM 1393 N N . LYS A 1 180 ? -8.595 -8.864 4.025 1.00 94.00 180 LYS A N 1
ATOM 1394 C CA . LYS A 1 180 ? -8.095 -9.492 2.784 1.00 94.00 180 LYS A CA 1
ATOM 1395 C C . LYS A 1 180 ? -6.639 -9.939 2.902 1.00 94.00 180 LYS A C 1
ATOM 1397 O O . LYS A 1 180 ? -6.287 -10.987 2.372 1.00 94.00 180 LYS A O 1
ATOM 1402 N N . CYS A 1 181 ? -5.810 -9.186 3.621 1.00 93.44 181 CYS A N 1
ATOM 1403 C CA . CYS A 1 181 ? -4.448 -9.602 3.948 1.00 93.44 181 CYS A CA 1
ATOM 1404 C C . CYS A 1 181 ? -4.440 -10.884 4.808 1.00 93.44 181 CYS A C 1
ATOM 1406 O O . CYS A 1 181 ? -3.746 -11.851 4.496 1.00 93.44 181 CYS A O 1
ATOM 1408 N N . LEU A 1 182 ? -5.298 -10.953 5.829 1.00 92.12 182 LEU A N 1
ATOM 1409 C CA . LEU A 1 182 ? -5.428 -12.121 6.710 1.00 92.12 182 LEU A CA 1
ATOM 1410 C C . LEU A 1 182 ? -6.067 -13.355 6.041 1.00 92.12 182 LEU A C 1
ATOM 1412 O O . LEU A 1 182 ? -6.006 -14.444 6.613 1.00 92.12 182 LEU A O 1
ATOM 1416 N N . GLU A 1 183 ? -6.666 -13.227 4.850 1.00 90.38 183 GLU A N 1
ATOM 1417 C CA . GLU A 1 183 ? -7.130 -14.381 4.060 1.00 90.38 183 GLU A CA 1
ATOM 1418 C C . GLU A 1 183 ? -5.965 -15.193 3.470 1.00 90.38 183 GLU A C 1
ATOM 1420 O O . GLU A 1 183 ? -6.116 -16.395 3.245 1.00 90.38 183 GLU A O 1
ATOM 1425 N N . VAL A 1 184 ? -4.816 -14.551 3.231 1.00 91.06 184 VAL A N 1
ATOM 1426 C CA . VAL A 1 184 ? -3.619 -15.171 2.636 1.00 91.06 184 VAL A CA 1
ATOM 1427 C C . VAL A 1 184 ? -2.482 -15.346 3.643 1.00 91.06 184 VAL A C 1
ATOM 1429 O O . VAL A 1 184 ? -1.733 -16.320 3.556 1.00 91.06 184 VAL A O 1
ATOM 1432 N N . PHE A 1 185 ? -2.370 -14.461 4.637 1.00 83.69 185 PHE A N 1
ATOM 1433 C CA . PHE A 1 185 ? -1.373 -14.584 5.701 1.00 83.69 185 PHE A CA 1
ATOM 1434 C C . PHE A 1 185 ? -1.844 -15.594 6.747 1.00 83.69 185 PHE A C 1
ATOM 1436 O O . PHE A 1 185 ? -2.635 -15.301 7.648 1.00 83.69 185 PHE A O 1
ATOM 1443 N N . SER A 1 186 ? -1.367 -16.827 6.585 1.00 78.12 186 SER A N 1
ATOM 1444 C CA . SER A 1 186 ? -1.647 -17.937 7.488 1.00 78.12 186 SER A CA 1
ATOM 1445 C C . SER A 1 186 ? -0.724 -17.913 8.712 1.00 78.12 186 SER A C 1
ATOM 1447 O O . SER A 1 186 ? 0.427 -17.486 8.641 1.00 78.12 186 SER A O 1
ATOM 1449 N N . ASP A 1 187 ? -1.208 -18.452 9.834 1.00 69.75 187 ASP A N 1
ATOM 1450 C CA . ASP A 1 187 ? -0.395 -18.681 11.040 1.00 69.75 187 ASP A CA 1
ATOM 1451 C C . ASP A 1 187 ? 0.792 -19.632 10.812 1.00 69.75 187 ASP A C 1
ATOM 1453 O O . ASP A 1 187 ? 1.713 -19.673 11.624 1.00 69.75 187 ASP A O 1
ATOM 1457 N N . GLN A 1 188 ? 0.749 -20.445 9.753 1.00 72.38 188 GLN A N 1
ATOM 1458 C CA . GLN A 1 188 ? 1.788 -21.432 9.461 1.00 72.38 188 GLN A CA 1
ATOM 1459 C C . GLN A 1 188 ? 2.921 -20.837 8.634 1.00 72.38 188 GLN A C 1
ATOM 1461 O O . GLN A 1 188 ? 4.079 -21.172 8.873 1.00 72.38 188 GLN A O 1
ATOM 1466 N N . ASP A 1 189 ? 2.581 -19.964 7.690 1.00 77.50 189 ASP A N 1
ATOM 1467 C CA . ASP A 1 189 ? 3.519 -19.486 6.679 1.00 77.50 189 ASP A CA 1
ATOM 1468 C C . ASP A 1 189 ? 4.036 -18.072 6.993 1.00 77.50 189 ASP A C 1
ATOM 1470 O O . ASP A 1 189 ? 5.183 -17.773 6.680 1.00 77.50 189 ASP A O 1
ATOM 1474 N N . HIS A 1 190 ? 3.228 -17.230 7.657 1.00 81.62 190 HIS A N 1
ATOM 1475 C CA . HIS A 1 190 ? 3.528 -15.807 7.895 1.00 81.62 190 HIS A CA 1
ATOM 1476 C C . HIS A 1 190 ? 3.136 -15.356 9.321 1.00 81.62 190 HIS A C 1
ATOM 1478 O O . HIS A 1 190 ? 2.305 -14.458 9.496 1.00 81.62 190 HIS A O 1
ATOM 1484 N N . PRO A 1 191 ? 3.647 -16.005 10.387 1.00 84.06 191 PRO A N 1
ATOM 1485 C CA . PRO A 1 191 ? 3.185 -15.752 11.752 1.00 84.06 191 PRO A CA 1
ATOM 1486 C C . PRO A 1 191 ? 3.511 -14.339 12.259 1.00 84.06 191 PRO A C 1
ATOM 1488 O O . PRO A 1 191 ? 2.779 -13.816 13.100 1.00 84.06 191 PRO A O 1
ATOM 1491 N N . VAL A 1 192 ? 4.601 -13.729 11.780 1.00 86.62 192 VAL A N 1
ATOM 1492 C CA . VAL A 1 192 ? 5.028 -12.387 12.206 1.00 86.62 192 VAL A CA 1
ATOM 1493 C C . VAL A 1 192 ? 4.175 -11.334 11.512 1.00 86.62 192 VAL A C 1
ATOM 1495 O O . VAL A 1 192 ? 3.521 -10.532 12.175 1.00 86.62 192 VAL A O 1
ATOM 1498 N N . GLU A 1 193 ? 4.094 -11.408 10.189 1.00 87.06 193 GLU A N 1
ATOM 1499 C CA . GLU A 1 193 ? 3.337 -10.487 9.348 1.00 87.06 193 GLU A CA 1
ATOM 1500 C C . GLU A 1 193 ? 1.852 -10.509 9.721 1.00 87.06 193 GLU A C 1
ATOM 1502 O O . GLU A 1 193 ? 1.200 -9.468 9.822 1.00 87.06 193 GLU A O 1
ATOM 1507 N N . ARG A 1 194 ? 1.305 -11.696 10.009 1.00 88.75 194 ARG A N 1
ATOM 1508 C CA . ARG A 1 194 ? -0.078 -11.833 10.471 1.00 88.75 194 ARG A CA 1
ATOM 1509 C C . ARG A 1 194 ? -0.318 -11.123 11.805 1.00 88.75 194 ARG A C 1
ATOM 1511 O O . ARG A 1 194 ? -1.366 -10.498 11.965 1.00 88.75 194 ARG A O 1
ATOM 1518 N N . ALA A 1 195 ? 0.612 -11.220 12.756 1.00 90.25 195 ALA A N 1
ATOM 1519 C CA . ALA A 1 195 ? 0.481 -10.557 14.052 1.00 90.25 195 ALA A CA 1
ATOM 1520 C C . ALA A 1 195 ? 0.502 -9.027 13.906 1.00 90.25 195 ALA A C 1
ATOM 1522 O O . ALA A 1 195 ? -0.328 -8.347 14.506 1.00 90.25 195 ALA A O 1
ATOM 1523 N N . GLU A 1 196 ? 1.380 -8.498 13.053 1.00 91.50 196 GLU A N 1
ATOM 1524 C CA . GLU A 1 196 ? 1.441 -7.062 12.749 1.00 91.50 196 GLU A CA 1
ATOM 1525 C C . GLU A 1 196 ? 0.144 -6.561 12.100 1.00 91.50 196 GLU A C 1
ATOM 1527 O O . GLU A 1 196 ? -0.398 -5.522 12.479 1.00 91.50 196 GLU A O 1
ATOM 1532 N N . VAL A 1 197 ? -0.407 -7.319 11.148 1.00 92.50 197 VAL A N 1
ATOM 1533 C CA . VAL A 1 197 ? -1.683 -6.972 10.503 1.00 92.50 197 VAL A CA 1
ATOM 1534 C C . VAL A 1 197 ? -2.842 -7.024 11.501 1.00 92.50 197 VAL A C 1
ATOM 1536 O O . VAL A 1 197 ? -3.742 -6.188 11.442 1.00 92.50 197 VAL A O 1
ATOM 1539 N N . GLN A 1 198 ? -2.828 -7.970 12.443 1.00 91.75 198 GLN A N 1
ATOM 1540 C CA . GLN A 1 198 ? -3.830 -8.041 13.511 1.00 91.75 198 GLN A CA 1
ATOM 1541 C C . GLN A 1 198 ? -3.763 -6.852 14.468 1.00 91.75 198 GLN A C 1
ATOM 1543 O O . GLN A 1 198 ? -4.814 -6.358 14.873 1.00 91.75 198 GLN A O 1
ATOM 1548 N N . GLU A 1 199 ? -2.563 -6.384 14.812 1.00 94.31 199 GLU A N 1
ATOM 1549 C CA . GLU A 1 199 ? -2.376 -5.182 15.628 1.00 94.31 199 GLU A CA 1
ATOM 1550 C C . GLU A 1 199 ? -2.968 -3.955 14.923 1.00 94.31 199 GLU A C 1
ATOM 1552 O O . GLU A 1 199 ? -3.840 -3.286 15.475 1.00 94.31 199 GLU A O 1
ATOM 1557 N N . LYS A 1 200 ? -2.625 -3.743 13.647 1.00 95.56 200 LYS A N 1
ATOM 1558 C CA . LYS A 1 200 ? -3.192 -2.645 12.846 1.00 95.56 200 LYS A CA 1
ATOM 1559 C C . LYS A 1 200 ? -4.712 -2.747 12.682 1.00 95.56 200 LYS A C 1
ATOM 1561 O O . LYS A 1 200 ? -5.418 -1.739 12.686 1.00 95.56 200 LYS A O 1
ATOM 1566 N N . LEU A 1 201 ? -5.237 -3.964 12.536 1.00 92.06 201 LEU A N 1
ATOM 1567 C CA . LEU A 1 201 ? -6.678 -4.200 12.475 1.00 92.06 201 LEU A CA 1
ATOM 1568 C C . LEU A 1 201 ? -7.357 -3.846 13.806 1.00 92.06 201 LEU A C 1
ATOM 1570 O O . LEU A 1 201 ? -8.448 -3.275 13.805 1.00 92.06 201 LEU A O 1
ATOM 1574 N N . GLN A 1 202 ? -6.722 -4.160 14.936 1.00 92.38 202 GLN A N 1
ATOM 1575 C CA . GLN A 1 202 ? -7.210 -3.754 16.249 1.00 92.38 202 GLN A CA 1
ATOM 1576 C C . GLN A 1 202 ? -7.240 -2.226 16.377 1.00 92.38 202 GLN A C 1
ATOM 1578 O O . GLN A 1 202 ? -8.254 -1.694 16.834 1.00 92.38 202 GLN A O 1
ATOM 1583 N N . ASP A 1 203 ? -6.193 -1.529 15.937 1.00 92.62 203 ASP A N 1
ATOM 1584 C CA . ASP A 1 203 ? -6.149 -0.062 15.940 1.00 92.62 203 ASP A CA 1
ATOM 1585 C C . ASP A 1 203 ? -7.283 0.534 15.094 1.00 92.62 203 ASP A C 1
ATOM 1587 O O . ASP A 1 203 ? -7.994 1.435 15.541 1.00 92.62 203 ASP A O 1
ATOM 1591 N N . ALA A 1 204 ? -7.545 -0.036 13.914 1.00 92.19 204 ALA A N 1
ATOM 1592 C CA . ALA A 1 204 ? -8.659 0.384 13.066 1.00 92.19 204 ALA A CA 1
ATOM 1593 C C . ALA A 1 204 ? -10.031 0.190 13.741 1.00 92.19 204 ALA A C 1
ATOM 1595 O O . ALA A 1 204 ? -10.916 1.037 13.608 1.00 92.19 204 ALA A O 1
ATOM 1596 N N . TYR A 1 205 ? -10.222 -0.894 14.501 1.00 88.00 205 TYR A N 1
ATOM 1597 C CA . TYR A 1 205 ? -11.449 -1.096 15.279 1.00 88.00 205 TYR A CA 1
ATOM 1598 C C . TYR A 1 205 ? -11.583 -0.125 16.454 1.00 88.00 205 TYR A C 1
ATOM 1600 O O . TYR A 1 205 ? -12.699 0.305 16.763 1.00 88.00 205 TYR A O 1
ATOM 1608 N N . GLN A 1 206 ? -10.477 0.217 17.114 1.00 89.31 206 GLN A N 1
ATOM 1609 C CA . GLN A 1 206 ? -10.482 1.213 18.185 1.00 89.31 206 GLN A CA 1
ATOM 1610 C C . GLN A 1 206 ? -10.871 2.588 17.643 1.00 89.31 206 GLN A C 1
ATOM 1612 O O . GLN A 1 206 ? -11.751 3.230 18.214 1.00 89.31 206 GLN A O 1
ATOM 1617 N N . GLU A 1 207 ? -10.306 2.984 16.501 1.00 90.56 207 GLU A N 1
ATOM 1618 C CA . GLU A 1 207 ? -10.663 4.227 15.813 1.00 90.56 207 GLU A CA 1
ATOM 1619 C C . GLU A 1 207 ? -12.149 4.240 15.418 1.00 90.56 207 GLU A C 1
ATOM 1621 O O . GLU A 1 207 ? -12.873 5.187 15.726 1.00 90.56 207 GLU A O 1
ATOM 1626 N N . ALA A 1 208 ? -12.651 3.151 14.820 1.00 87.31 208 ALA A N 1
ATOM 1627 C CA . ALA A 1 208 ? -14.068 3.028 14.470 1.00 87.31 208 ALA A CA 1
ATOM 1628 C C . ALA A 1 208 ? -14.987 3.160 15.696 1.00 87.31 208 ALA A C 1
ATOM 1630 O O . ALA A 1 208 ? -16.029 3.808 15.618 1.00 87.31 208 ALA A O 1
ATOM 1631 N N . THR A 1 209 ? -14.603 2.554 16.823 1.00 85.06 209 THR A N 1
ATOM 1632 C CA . THR A 1 209 ? -15.369 2.625 18.076 1.00 85.06 209 THR A CA 1
ATOM 1633 C C . THR A 1 209 ? -15.376 4.047 18.631 1.00 85.06 209 THR A C 1
ATOM 1635 O O . THR A 1 209 ? -16.446 4.556 18.956 1.00 85.06 209 THR A O 1
ATOM 1638 N N . GLY A 1 210 ? -14.220 4.718 18.658 1.00 86.81 210 GLY A N 1
ATOM 1639 C CA . GLY A 1 210 ? -14.117 6.113 19.095 1.00 86.81 210 GLY A CA 1
ATOM 1640 C C . GLY A 1 210 ? -15.001 7.050 18.269 1.00 86.81 210 GLY A C 1
ATOM 1641 O O . GLY A 1 210 ? -15.728 7.866 18.829 1.00 86.81 210 GLY A O 1
ATOM 1642 N N . MET A 1 211 ? -15.045 6.863 16.944 1.00 85.06 211 MET A N 1
ATOM 1643 C CA . MET A 1 211 ? -15.928 7.641 16.064 1.00 85.06 211 MET A CA 1
ATOM 1644 C C . MET A 1 211 ? -17.426 7.445 16.366 1.00 85.06 211 MET A C 1
ATOM 1646 O O . MET A 1 211 ? -18.211 8.375 16.176 1.00 85.06 211 MET A O 1
ATOM 1650 N N . ILE A 1 212 ? -17.841 6.250 16.806 1.00 78.50 212 ILE A N 1
ATOM 1651 C CA . ILE A 1 212 ? -19.233 5.978 17.202 1.00 78.50 212 ILE A CA 1
ATOM 1652 C C . ILE A 1 212 ? -19.544 6.650 18.541 1.00 78.50 212 ILE A C 1
ATOM 1654 O O . ILE A 1 212 ? -20.573 7.312 18.658 1.00 78.50 212 ILE A O 1
ATOM 1658 N N . GLU A 1 213 ? -18.658 6.509 19.530 1.00 78.19 213 GLU A N 1
ATOM 1659 C CA . GLU A 1 213 ? -18.829 7.118 20.856 1.00 78.19 213 GLU A CA 1
ATOM 1660 C C . GLU A 1 213 ? -18.906 8.650 20.767 1.00 78.19 213 GLU A C 1
ATOM 1662 O O . GLU A 1 213 ? -19.773 9.263 21.392 1.00 78.19 213 GLU A O 1
ATOM 1667 N N . ASP A 1 214 ? -18.065 9.268 19.933 1.00 78.94 214 ASP A N 1
ATOM 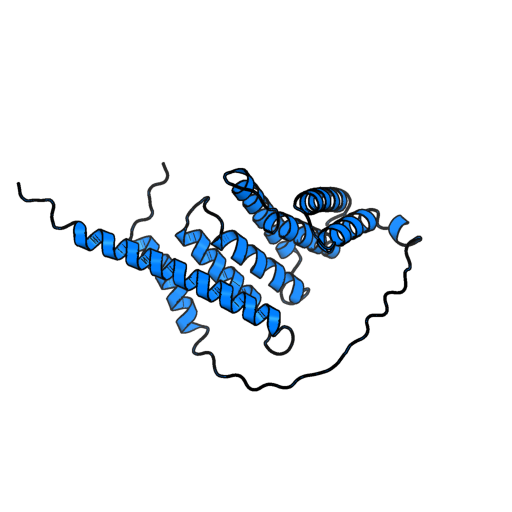1668 C CA . ASP A 1 214 ? -18.096 10.712 19.675 1.00 78.94 214 ASP A CA 1
ATOM 1669 C C . ASP A 1 214 ? -19.405 11.159 19.007 1.00 78.94 214 ASP A C 1
ATOM 1671 O O . ASP A 1 214 ? -19.912 12.248 19.292 1.00 78.94 214 ASP A O 1
ATOM 1675 N N . ALA A 1 215 ? -19.973 10.323 18.131 1.00 77.50 215 ALA A N 1
ATOM 1676 C CA . ALA A 1 215 ? -21.264 10.595 17.508 1.00 77.50 215 ALA A CA 1
ATOM 1677 C C . ALA A 1 215 ? -22.410 10.511 18.530 1.00 77.50 215 ALA A C 1
ATOM 1679 O O . ALA A 1 215 ? -23.238 11.413 18.577 1.00 77.50 215 ALA A O 1
ATOM 1680 N N . GLU A 1 216 ? -22.428 9.487 19.389 1.00 73.88 216 GLU A N 1
ATOM 1681 C CA . GLU A 1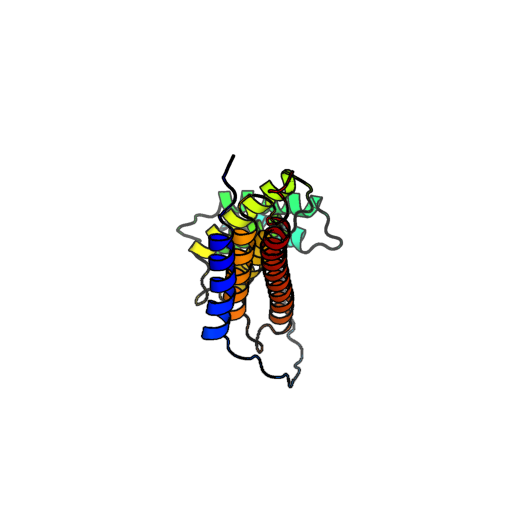 216 ? -23.455 9.321 20.431 1.00 73.88 216 GLU A CA 1
ATOM 1682 C C . GLU A 1 216 ? -23.360 10.383 21.540 1.00 73.88 216 GLU A C 1
ATOM 1684 O O . GLU A 1 216 ? -24.376 10.866 22.042 1.00 73.88 216 GLU A O 1
ATOM 1689 N N . GLY A 1 217 ? -22.144 10.792 21.913 1.00 66.31 217 GLY A N 1
ATOM 1690 C CA . GLY A 1 217 ? -21.917 11.853 22.898 1.00 66.31 217 GLY A CA 1
ATOM 1691 C C . GLY A 1 217 ? -22.332 13.247 22.412 1.00 66.31 217 GLY A C 1
ATOM 1692 O O . GLY A 1 217 ? -22.624 14.123 23.232 1.00 66.31 217 GLY A O 1
ATOM 1693 N N . ALA A 1 218 ? -22.391 13.467 21.095 1.00 60.19 218 ALA A N 1
ATOM 1694 C CA . ALA A 1 218 ? -22.885 14.714 20.515 1.00 60.19 218 ALA A CA 1
ATOM 1695 C C . ALA A 1 218 ? -24.409 14.878 20.678 1.00 60.19 218 ALA A C 1
ATOM 1697 O O . ALA A 1 218 ? -24.888 16.013 20.771 1.00 60.19 218 ALA A O 1
ATOM 1698 N N . ASP A 1 219 ? -25.154 13.775 20.780 1.00 56.53 219 ASP A N 1
ATOM 1699 C CA . ASP A 1 219 ? -26.615 13.790 20.895 1.00 56.53 219 ASP A CA 1
ATOM 1700 C C . ASP A 1 219 ? -27.094 14.109 22.320 1.00 56.53 219 ASP A C 1
ATOM 1702 O O . ASP A 1 219 ? -28.094 14.808 22.494 1.00 56.53 219 ASP A O 1
ATOM 1706 N N . ASP A 1 220 ? -26.347 13.696 23.352 1.00 54.00 220 ASP A N 1
ATOM 1707 C CA . ASP A 1 220 ? -26.693 13.933 24.771 1.00 54.00 220 ASP A CA 1
ATOM 1708 C C . ASP A 1 220 ? -26.653 15.431 25.160 1.00 54.00 220 ASP A C 1
ATOM 1710 O O . ASP A 1 220 ? -27.308 15.877 26.104 1.00 54.00 220 ASP A O 1
ATOM 1714 N N . TYR A 1 221 ? -25.938 16.258 24.389 1.00 53.25 221 TYR A N 1
ATOM 1715 C CA . TYR A 1 221 ? -25.886 17.716 24.570 1.00 53.25 221 TYR A CA 1
ATOM 1716 C C . TYR A 1 221 ? -26.896 18.500 23.709 1.00 53.25 221 TYR A C 1
ATOM 1718 O O . TYR A 1 221 ? -27.019 19.719 23.881 1.00 53.25 221 TYR A O 1
ATOM 1726 N N . GLY A 1 222 ? -27.634 17.837 22.811 1.00 51.31 222 GLY A N 1
ATOM 1727 C CA . GLY A 1 222 ? -28.607 18.465 21.906 1.00 51.31 222 GLY A CA 1
ATOM 1728 C C . GLY A 1 222 ? -29.940 18.865 22.554 1.00 51.31 222 GLY A C 1
ATOM 1729 O O . GLY A 1 222 ? -30.611 19.760 22.043 1.00 51.31 222 GLY A O 1
ATOM 1730 N N . ASP A 1 223 ? -30.294 18.279 23.703 1.00 51.62 223 ASP A N 1
ATOM 1731 C CA . ASP A 1 223 ? -31.595 18.480 24.373 1.00 51.62 223 ASP A CA 1
ATOM 1732 C C . ASP A 1 223 ? -31.613 19.620 25.424 1.00 51.62 223 ASP A C 1
ATOM 1734 O O . ASP A 1 223 ? -32.639 19.879 26.053 1.00 51.62 223 ASP A O 1
ATOM 1738 N N . TYR A 1 224 ? -30.505 20.354 25.610 1.00 53.94 224 TYR A N 1
ATOM 1739 C CA . TYR A 1 224 ? -30.392 21.442 26.606 1.00 53.94 224 TYR A CA 1
ATOM 1740 C C . TYR A 1 224 ? -30.406 22.870 26.027 1.00 53.94 224 TYR A C 1
ATOM 1742 O O . TYR A 1 224 ? -30.024 23.823 26.711 1.00 53.94 224 TYR A O 1
ATOM 1750 N N . VAL A 1 225 ? -30.859 23.057 24.788 1.00 53.09 225 VAL A N 1
ATOM 1751 C CA . VAL A 1 225 ? -30.962 24.381 24.146 1.00 53.09 225 VAL A CA 1
ATOM 1752 C C . VAL A 1 225 ? -32.355 24.622 23.566 1.00 53.09 225 VAL A C 1
ATOM 1754 O O . VAL A 1 225 ? -32.498 24.822 22.369 1.00 53.09 225 VAL A O 1
ATOM 1757 N N . ASP A 1 226 ? -33.384 24.630 24.421 1.00 48.00 226 ASP A N 1
ATOM 1758 C CA . ASP A 1 226 ? -34.695 25.198 24.054 1.00 48.00 226 ASP A CA 1
ATOM 1759 C C . ASP A 1 226 ? -35.521 25.746 25.243 1.00 48.00 226 ASP A C 1
ATOM 1761 O O . ASP A 1 226 ? -36.749 25.780 25.221 1.00 48.00 226 ASP A O 1
ATOM 1765 N N . GLU A 1 227 ? -34.861 26.264 26.282 1.00 47.88 227 GLU A N 1
ATOM 1766 C CA . GLU A 1 227 ? -35.499 27.179 27.238 1.00 47.88 227 GLU A CA 1
ATOM 1767 C C . GLU A 1 227 ? -34.536 28.329 27.546 1.00 47.88 227 GLU A C 1
ATOM 1769 O O . GLU A 1 227 ? -33.600 28.125 28.307 1.00 47.88 227 GLU A O 1
ATOM 1774 N N . PHE A 1 228 ? -34.720 29.495 26.907 1.00 44.12 228 PHE A N 1
ATOM 1775 C CA . PHE A 1 228 ? -34.717 30.850 27.504 1.00 44.12 228 PHE A CA 1
ATOM 1776 C C . PHE A 1 228 ? -34.968 31.942 26.452 1.00 44.12 228 PHE A C 1
ATOM 1778 O O . PHE A 1 228 ? -34.190 32.046 25.478 1.00 44.12 228 PHE A O 1
#

Foldseek 3Di:
DPDADPLVVLCVLLVCLVVVCCVPPPDDDDDDDDDDDDDDDDDDDDPDPPCVVQVLVVLQVQLVCQVPDPPHDLVSLVSSLVSLVVSLVRDPCVVCVLVNLVSLLSNLVSLLPRDDDDPSNLVSLVSSLVSLVSSCVRQDCVPNVQSLLSSLLSLLSSLCPHPPDRNSVSLSSSLVSLVSSVVRQDCVPHVPSNVVSVVSNVVSSVVSVVVSVVSVVVVVVVPPPDDD

InterPro domains:
  IPR011990 Tetratricopeptide-like helical domain superfamily [G3DSA:1.25.40.10] (72-221)
  IPR011990 Tetratricopeptide-like helical domain superfamily [SSF48452] (74-206)

Organism: Hemiselmis andersenii (NCBI:txid464988)

pLDDT: mean 79.84, std 22.91, range [26.23, 98.75]

Sequence (228 aa):
MQRPFSEEALKDICVWALDYCLDRYGHVPGFEGVGMEGLDIDDSEGGDEHDRDFPWSSEVARGDGLMTREPRTNGDIAAAIACYQRALAMIPRQEHSDEWGECQLSLGCAYVEQELDGEAREDSFDMAIQHLNAALEVIGPATFPHEYGECHNQLGTVYLERMRGNPPGNVAAAIESFHKCLEVFSDQDHPVERAEVQEKLQDAYQEATGMIEDAEGADDYGDYVDEF

Radius of gyration: 21.45 Å; Cα contacts (8 Å, |Δi|>4): 229; chains: 1; bounding box: 61×56×50 Å